Protein AF-A0A2K3NQQ9-F1 (afdb_monomer_lite)

pLDDT: mean 75.25, std 23.61, range [35.28, 98.38]

Radius of gyration: 74.19 Å; chains: 1; bounding box: 161×68×222 Å

Structure (mmCIF, N/CA/C/O backbone):
data_AF-A0A2K3NQQ9-F1
#
_entry.id   AF-A0A2K3NQQ9-F1
#
loop_
_atom_site.group_PDB
_atom_site.id
_atom_site.type_symbol
_atom_site.label_atom_id
_atom_site.label_alt_id
_atom_site.label_comp_id
_atom_site.label_asym_id
_atom_site.label_entity_id
_atom_site.label_seq_id
_atom_site.pdbx_PDB_ins_code
_atom_site.Cartn_x
_atom_site.Cartn_y
_atom_site.Cartn_z
_atom_site.occupancy
_atom_site.B_iso_or_equiv
_atom_site.auth_seq_id
_atom_site.auth_comp_id
_atom_site.auth_asym_id
_atom_site.auth_atom_id
_atom_site.pdbx_PDB_model_num
ATOM 1 N N . MET A 1 1 ? 7.232 -24.012 -62.417 1.00 42.81 1 MET A N 1
ATOM 2 C CA . MET A 1 1 ? 6.631 -24.055 -61.068 1.00 42.81 1 MET A CA 1
ATOM 3 C C . MET A 1 1 ? 6.638 -22.644 -60.508 1.00 42.81 1 MET A C 1
ATOM 5 O O . MET A 1 1 ? 7.698 -22.115 -60.212 1.00 42.81 1 MET A O 1
ATOM 9 N N . SER A 1 2 ? 5.472 -22.009 -60.501 1.00 35.28 2 SER A N 1
ATOM 10 C CA . SER A 1 2 ? 5.232 -20.619 -60.109 1.00 35.28 2 SER A CA 1
ATOM 11 C C . SER A 1 2 ? 4.907 -20.529 -58.617 1.00 35.28 2 SER A C 1
ATOM 13 O O . SER A 1 2 ? 3.917 -21.113 -58.180 1.00 35.28 2 SER A O 1
ATOM 15 N N . LEU A 1 3 ? 5.701 -19.781 -57.849 1.00 48.41 3 LEU A N 1
ATOM 16 C CA . LEU A 1 3 ? 5.369 -19.402 -56.474 1.00 48.41 3 LEU A CA 1
ATOM 17 C C . LEU A 1 3 ? 4.802 -17.978 -56.474 1.00 48.41 3 LEU A C 1
ATOM 19 O O . LEU A 1 3 ? 5.516 -17.005 -56.698 1.00 48.41 3 LEU A O 1
ATOM 23 N N . LEU A 1 4 ? 3.490 -17.894 -56.259 1.00 48.50 4 LEU A N 1
ATOM 24 C CA . LEU A 1 4 ? 2.729 -16.671 -56.015 1.00 48.50 4 LEU A CA 1
ATOM 25 C C . LEU A 1 4 ? 3.021 -16.174 -54.592 1.00 48.50 4 LEU A C 1
ATOM 27 O O . LEU A 1 4 ? 2.562 -16.768 -53.617 1.00 48.50 4 LEU A O 1
ATOM 31 N N . VAL A 1 5 ? 3.763 -15.075 -54.475 1.00 49.62 5 VAL A N 1
ATOM 32 C CA . VAL A 1 5 ? 3.900 -14.310 -53.230 1.00 49.62 5 VAL A CA 1
ATOM 33 C C . VAL A 1 5 ? 2.750 -13.302 -53.186 1.00 49.62 5 VAL A C 1
ATOM 35 O O . VAL A 1 5 ? 2.683 -12.395 -54.009 1.00 49.62 5 VAL A O 1
ATOM 38 N N . LYS A 1 6 ? 1.808 -13.493 -52.256 1.00 54.12 6 LYS A N 1
ATOM 39 C CA . LYS A 1 6 ? 0.751 -12.517 -51.956 1.00 54.12 6 LYS A CA 1
ATOM 40 C C . LYS A 1 6 ? 1.350 -11.362 -51.152 1.00 54.12 6 LYS A C 1
ATOM 42 O O . LYS A 1 6 ? 1.729 -11.551 -49.999 1.00 54.12 6 LYS A O 1
ATOM 47 N N . GLU A 1 7 ? 1.387 -10.176 -51.748 1.00 43.19 7 GLU A N 1
ATOM 48 C CA . GLU A 1 7 ? 1.543 -8.909 -51.033 1.00 43.19 7 GLU A CA 1
ATOM 49 C C . GLU A 1 7 ? 0.291 -8.639 -50.187 1.00 43.19 7 GLU A C 1
ATOM 51 O O . GLU A 1 7 ? -0.828 -8.589 -50.701 1.00 43.19 7 GLU A O 1
ATOM 56 N N . VAL A 1 8 ? 0.473 -8.466 -48.878 1.00 46.06 8 VAL A N 1
ATOM 57 C CA . VAL A 1 8 ? -0.562 -7.964 -47.968 1.00 46.06 8 VAL A CA 1
ATOM 58 C C . VAL A 1 8 ? -0.289 -6.478 -47.755 1.00 46.06 8 VAL A C 1
ATOM 60 O O . VAL A 1 8 ? 0.731 -6.094 -47.186 1.00 46.06 8 VAL A O 1
ATOM 63 N N . SER A 1 9 ? -1.190 -5.645 -48.273 1.00 55.00 9 SER A N 1
ATOM 64 C CA . SER A 1 9 ? -1.123 -4.185 -48.205 1.00 55.00 9 SER A CA 1
ATOM 65 C C . SER A 1 9 ? -1.428 -3.675 -46.792 1.00 55.00 9 SER A C 1
ATOM 67 O O . SER A 1 9 ? -2.435 -4.035 -46.183 1.00 55.00 9 SER A O 1
ATOM 69 N N . ALA A 1 10 ? -0.557 -2.807 -46.280 1.00 48.84 10 ALA A N 1
ATOM 70 C CA . ALA A 1 10 ? -0.623 -2.193 -44.957 1.00 48.84 10 ALA A CA 1
ATOM 71 C C . ALA A 1 10 ? -1.673 -1.063 -44.876 1.00 48.84 10 ALA A C 1
ATOM 73 O O . ALA A 1 10 ? -1.322 0.108 -44.721 1.00 48.84 10 ALA A O 1
ATOM 74 N N . LYS A 1 11 ? -2.966 -1.403 -44.987 1.00 51.81 11 LYS A N 1
ATOM 75 C CA . LYS A 1 11 ? -4.071 -0.432 -44.834 1.00 51.81 11 LYS A CA 1
ATOM 76 C C . LYS A 1 11 ? -5.261 -0.855 -43.960 1.00 51.81 11 LYS A C 1
ATOM 78 O O . LYS A 1 11 ? -6.193 -0.073 -43.833 1.00 51.81 11 LYS A O 1
ATOM 83 N N . GLU A 1 12 ? -5.208 -1.990 -43.268 1.00 50.84 12 GLU A N 1
ATOM 84 C CA . GLU A 1 12 ? -6.249 -2.396 -42.306 1.00 50.84 12 GLU A CA 1
ATOM 85 C C . GLU A 1 12 ? -5.655 -2.644 -40.916 1.00 50.84 12 GLU A C 1
ATOM 87 O O . GLU A 1 12 ? -5.385 -3.775 -40.524 1.00 50.84 12 GLU A O 1
ATOM 92 N N . LEU A 1 13 ? -5.406 -1.574 -40.156 1.00 47.94 13 LEU A N 1
ATOM 93 C CA . LEU A 1 13 ? -5.194 -1.691 -38.705 1.00 47.94 13 LEU A CA 1
ATOM 94 C C . LEU A 1 13 ? -5.492 -0.376 -37.974 1.00 47.94 13 LEU A C 1
ATOM 96 O O . LEU A 1 13 ? -4.757 0.062 -37.091 1.00 47.94 13 LEU A O 1
ATOM 100 N N . LEU A 1 14 ? -6.603 0.253 -38.355 1.00 45.72 14 LEU A N 1
ATOM 101 C CA . LEU A 1 14 ? -7.199 1.366 -37.632 1.00 45.72 14 LEU A CA 1
ATOM 102 C C . LEU A 1 14 ? -8.690 1.061 -37.462 1.00 45.72 14 LEU A C 1
ATOM 104 O O . LEU A 1 14 ? -9.449 1.249 -38.400 1.00 45.72 14 LEU A O 1
ATOM 108 N N . ASP A 1 15 ? -9.050 0.470 -36.320 1.00 45.09 15 ASP A N 1
ATOM 109 C CA . ASP A 1 15 ? -10.335 0.648 -35.619 1.00 45.09 15 ASP A CA 1
ATOM 110 C C . ASP A 1 15 ? -10.537 -0.467 -34.591 1.00 45.09 15 ASP A C 1
ATOM 112 O O . ASP A 1 15 ? -11.129 -1.497 -34.875 1.00 45.09 15 ASP A O 1
ATOM 116 N N . PHE A 1 16 ? -10.077 -0.250 -33.357 1.00 40.06 16 PHE A N 1
ATOM 117 C CA . PHE A 1 16 ? -10.697 -0.869 -32.180 1.00 40.06 16 PHE A CA 1
ATOM 118 C C . PHE A 1 16 ? -10.560 0.073 -30.979 1.00 40.06 16 PHE A C 1
ATOM 120 O O . PHE A 1 16 ? -9.754 -0.104 -30.065 1.00 40.06 16 PHE A O 1
ATOM 127 N N . HIS A 1 17 ? -11.387 1.115 -30.996 1.00 41.72 17 HIS A N 1
ATOM 128 C CA . HIS A 1 17 ? -11.759 1.878 -29.814 1.00 41.72 17 HIS A CA 1
ATOM 129 C C . HIS A 1 17 ? -13.270 1.739 -29.630 1.00 41.72 17 HIS A C 1
ATOM 131 O O . HIS A 1 17 ? -14.045 2.275 -30.415 1.00 41.72 17 HIS A O 1
ATOM 137 N N . GLY A 1 18 ? -13.709 1.025 -28.591 1.00 35.84 18 GLY A N 1
ATOM 138 C CA . GLY A 1 18 ? -15.114 1.085 -28.205 1.00 35.84 18 GLY A CA 1
ATOM 139 C C . GLY A 1 18 ? -15.652 -0.092 -27.406 1.00 35.84 18 GLY A C 1
ATOM 140 O O . GLY A 1 18 ? -15.980 -1.125 -27.967 1.00 35.84 18 GLY A O 1
ATOM 141 N N . LYS A 1 19 ? -15.921 0.188 -26.125 1.00 43.25 19 LYS A N 1
ATOM 142 C CA . LYS A 1 19 ? -17.040 -0.355 -25.333 1.00 43.25 19 LYS A CA 1
ATOM 143 C C . LYS A 1 19 ? -16.914 -1.813 -24.867 1.00 43.25 19 LYS A C 1
ATOM 145 O O . LYS A 1 19 ? -17.465 -2.716 -25.475 1.00 43.25 19 LYS A O 1
ATOM 150 N N . ASN A 1 20 ? -16.392 -1.992 -23.651 1.00 40.41 20 ASN A N 1
ATOM 151 C CA . ASN A 1 20 ? -16.899 -3.036 -22.756 1.00 40.41 20 ASN A CA 1
ATOM 152 C C . ASN A 1 20 ? -17.556 -2.388 -21.536 1.00 40.41 20 ASN A C 1
ATOM 154 O O . ASN A 1 20 ? -16.912 -1.958 -20.583 1.00 40.41 20 ASN A O 1
ATOM 158 N N . LYS A 1 21 ? -18.881 -2.290 -21.644 1.00 49.59 21 LYS A N 1
ATOM 159 C CA . LYS A 1 21 ? -19.847 -1.906 -20.623 1.00 49.59 21 LYS A CA 1
ATOM 160 C C . LYS A 1 21 ? -20.570 -3.208 -20.266 1.00 49.59 21 LYS A C 1
ATOM 162 O O . LYS A 1 21 ? -21.438 -3.627 -21.019 1.00 49.59 21 LYS A O 1
ATOM 167 N N . MET A 1 22 ? -20.183 -3.880 -19.182 1.00 40.38 22 MET A N 1
ATOM 168 C CA . MET A 1 22 ? -20.909 -5.054 -18.676 1.00 40.38 22 MET A CA 1
ATOM 169 C C . MET A 1 22 ? -20.781 -5.084 -17.147 1.00 40.38 22 MET A C 1
ATOM 171 O O . MET A 1 22 ? -19.703 -5.305 -16.613 1.00 40.38 22 MET A O 1
ATOM 175 N N . VAL A 1 23 ? -21.739 -4.451 -16.469 1.00 43.22 23 VAL A N 1
ATOM 176 C CA . VAL A 1 23 ? -22.878 -5.080 -15.770 1.00 43.22 23 VAL A CA 1
ATOM 177 C C . VAL A 1 23 ? -22.497 -5.482 -14.345 1.00 43.22 23 VAL A C 1
ATOM 179 O O . VAL A 1 23 ? -21.825 -6.474 -14.088 1.00 43.22 23 VAL A O 1
ATOM 182 N N . ASN A 1 24 ? -22.996 -4.659 -13.423 1.00 43.91 24 ASN A N 1
ATOM 183 C CA . ASN A 1 24 ? -23.222 -4.987 -12.026 1.00 43.91 24 ASN A CA 1
ATOM 184 C C . ASN A 1 24 ? -24.008 -6.299 -11.923 1.00 43.91 24 ASN A C 1
ATOM 186 O O . ASN A 1 24 ? -25.146 -6.356 -12.385 1.00 43.91 24 ASN A O 1
ATOM 190 N N . LEU A 1 25 ? -23.464 -7.296 -11.229 1.00 46.00 25 LEU A N 1
ATOM 191 C CA . LEU A 1 25 ? -24.291 -8.308 -10.580 1.00 46.00 25 LEU A CA 1
ATOM 192 C C . LEU A 1 25 ? -23.903 -8.386 -9.104 1.00 46.00 25 LEU A C 1
ATOM 194 O O . LEU A 1 25 ? -22.990 -9.091 -8.684 1.00 46.00 25 LEU A O 1
ATOM 198 N N . ILE A 1 26 ? -24.622 -7.586 -8.326 1.00 42.22 26 ILE A N 1
ATOM 199 C CA . ILE A 1 26 ? -24.725 -7.692 -6.878 1.00 42.22 26 ILE A CA 1
ATOM 200 C C . ILE A 1 26 ? -25.480 -8.995 -6.600 1.00 42.22 26 ILE A C 1
ATOM 202 O O . ILE A 1 26 ? -26.676 -9.075 -6.872 1.00 42.22 26 ILE A O 1
ATOM 206 N N . ARG A 1 27 ? -24.815 -10.007 -6.039 1.00 41.75 27 ARG A N 1
ATOM 207 C CA . ARG A 1 27 ? -25.500 -11.122 -5.374 1.00 41.75 27 ARG A CA 1
ATOM 208 C C . ARG A 1 27 ? -25.103 -11.123 -3.906 1.00 41.75 27 ARG A C 1
ATOM 210 O O . ARG A 1 27 ? -24.019 -11.559 -3.537 1.00 41.75 27 ARG A O 1
ATOM 217 N N . LYS A 1 28 ? -26.000 -10.579 -3.085 1.00 41.16 28 LYS A N 1
ATOM 218 C CA . LYS A 1 28 ? -26.029 -10.807 -1.642 1.00 41.16 28 LYS A CA 1
ATOM 219 C C . LYS A 1 28 ? -26.487 -12.248 -1.397 1.00 41.16 28 LYS A C 1
ATOM 221 O O . LYS A 1 28 ? -27.531 -12.638 -1.913 1.00 41.16 28 LYS A O 1
ATOM 226 N N . SER A 1 29 ? -25.757 -12.990 -0.575 1.00 49.84 29 SER A N 1
ATOM 227 C CA . SER A 1 29 ? -26.323 -14.063 0.246 1.00 49.84 29 SER A CA 1
ATOM 228 C C . SER A 1 29 ? -25.586 -14.096 1.586 1.00 49.84 29 SER A C 1
ATOM 230 O O . SER A 1 29 ? -24.441 -14.536 1.673 1.00 49.84 29 SER A O 1
ATOM 232 N N . SER A 1 30 ? -26.260 -13.573 2.606 1.00 44.81 30 SER A N 1
ATOM 233 C CA . SER A 1 30 ? -26.190 -14.005 4.009 1.00 44.81 30 SER A CA 1
ATOM 234 C C . SER A 1 30 ? -26.449 -15.531 4.074 1.00 44.81 30 SER A C 1
ATOM 236 O O . SER A 1 30 ? -27.068 -16.051 3.151 1.00 44.81 30 SER A O 1
ATOM 238 N N . GLN A 1 31 ? -26.118 -16.346 5.072 1.00 42.75 31 GLN A N 1
ATOM 239 C CA . GLN A 1 31 ? -25.443 -16.272 6.371 1.00 42.75 31 GLN A CA 1
ATOM 240 C C . GLN A 1 31 ? -25.497 -17.717 6.938 1.00 42.75 31 GLN A C 1
ATOM 242 O O . GLN A 1 31 ? -26.220 -18.553 6.403 1.00 42.75 31 GLN A O 1
ATOM 247 N N . 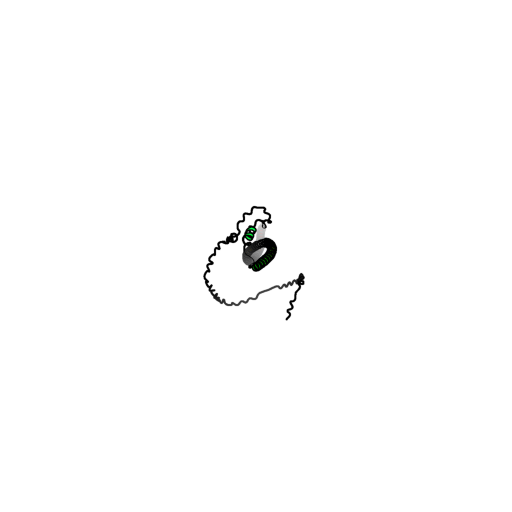GLU A 1 32 ? -24.771 -17.961 8.033 1.00 40.06 32 GLU A N 1
ATOM 248 C CA . GLU A 1 32 ? -24.912 -19.087 8.979 1.00 40.06 32 GLU A CA 1
ATOM 249 C C . GLU A 1 32 ? -24.109 -20.390 8.745 1.00 40.06 32 GLU A C 1
ATOM 251 O O . GLU A 1 32 ? -24.236 -21.109 7.759 1.00 40.06 32 GLU A O 1
ATOM 256 N N . ALA A 1 33 ? -23.238 -20.641 9.729 1.00 45.19 33 ALA A N 1
ATOM 257 C CA . ALA A 1 33 ? -22.375 -21.801 9.967 1.00 45.19 33 ALA A CA 1
ATOM 258 C C . ALA A 1 33 ? -23.083 -22.769 10.957 1.00 45.19 33 ALA A C 1
ATOM 260 O O . ALA A 1 33 ? -24.269 -22.567 11.210 1.00 45.19 33 ALA A O 1
ATOM 261 N N . PRO A 1 34 ? -22.416 -23.701 11.674 1.00 53.28 34 PRO A N 1
ATOM 262 C CA . PRO A 1 34 ? -21.170 -24.440 11.443 1.00 53.28 34 PRO A CA 1
ATOM 263 C C . PRO A 1 34 ? -21.405 -25.971 11.512 1.00 53.28 34 PRO A C 1
ATOM 265 O O . PRO A 1 34 ? -22.286 -26.446 12.222 1.00 53.28 34 PRO A O 1
ATOM 268 N N . SER A 1 35 ? -20.570 -26.782 10.859 1.00 41.88 35 SER A N 1
ATOM 269 C CA . SER A 1 35 ? -20.520 -28.224 11.147 1.00 41.88 35 SER A CA 1
ATOM 270 C C . SER A 1 35 ? -19.086 -28.647 11.397 1.00 41.88 35 SER A C 1
ATOM 272 O O . SER A 1 35 ? -18.255 -28.691 10.493 1.00 41.88 35 SER A O 1
ATOM 274 N N . ASN A 1 36 ? -18.834 -28.965 12.662 1.00 53.62 36 ASN A N 1
ATOM 275 C CA . ASN A 1 36 ? -17.699 -29.736 13.132 1.00 53.62 36 ASN A CA 1
ATOM 276 C C . ASN A 1 36 ? -17.653 -31.070 12.377 1.00 53.62 36 ASN A C 1
ATOM 278 O O . ASN A 1 36 ? -18.710 -31.647 12.131 1.00 53.62 36 ASN A O 1
ATOM 282 N N . ASN A 1 37 ? -16.454 -31.518 11.999 1.00 52.84 37 ASN A N 1
ATOM 283 C CA . ASN A 1 37 ? -15.967 -32.898 12.121 1.00 52.84 37 ASN A CA 1
ATOM 284 C C . ASN A 1 37 ? -14.576 -32.989 11.482 1.00 52.84 37 ASN A C 1
ATOM 286 O O . ASN A 1 37 ? -14.412 -33.087 10.269 1.00 52.84 37 ASN A O 1
ATOM 290 N N . SER A 1 38 ? -13.572 -32.942 12.353 1.00 42.88 38 SER A N 1
ATOM 291 C CA . SER A 1 38 ? -12.214 -33.397 12.075 1.00 42.88 38 SER A CA 1
ATOM 292 C C . SER A 1 38 ? -12.187 -34.927 12.135 1.00 42.88 38 SER A C 1
ATOM 294 O O . SER A 1 38 ? -12.826 -35.503 13.020 1.00 42.88 38 SER A O 1
ATOM 296 N N . PRO A 1 39 ? -11.389 -35.590 11.288 1.00 54.97 39 PRO A N 1
ATOM 297 C CA . PRO A 1 39 ? -10.592 -36.684 11.805 1.00 54.97 39 PRO A CA 1
ATOM 298 C C . PRO A 1 39 ? -9.108 -36.481 11.504 1.00 54.97 39 PRO A C 1
ATOM 300 O O . PRO A 1 39 ? -8.687 -36.215 10.379 1.00 54.97 39 PRO A O 1
ATOM 303 N N . ASN A 1 40 ? -8.333 -36.666 12.572 1.00 49.84 40 ASN A N 1
ATOM 304 C CA . ASN A 1 40 ? -6.897 -36.893 12.589 1.00 49.84 40 ASN A CA 1
ATOM 305 C C . ASN A 1 40 ? -6.416 -37.691 11.374 1.00 49.84 40 ASN A C 1
ATOM 307 O O . ASN A 1 40 ? -6.894 -38.796 11.115 1.00 49.84 40 ASN A O 1
ATOM 311 N N . THR A 1 41 ? -5.388 -37.191 10.689 1.00 47.12 41 THR A N 1
ATOM 312 C CA . THR A 1 41 ? -4.550 -38.044 9.844 1.00 47.12 41 THR A CA 1
ATOM 313 C C . THR A 1 41 ? -3.079 -37.717 10.060 1.00 47.12 41 THR A C 1
ATOM 315 O O . THR A 1 41 ? -2.669 -36.561 10.142 1.00 47.12 41 THR A O 1
ATOM 318 N N . LEU A 1 42 ? -2.332 -38.801 10.233 1.00 39.69 42 LEU A N 1
ATOM 319 C CA . LEU A 1 42 ? -0.964 -38.913 10.708 1.00 39.69 42 LEU A CA 1
ATOM 320 C C . LEU A 1 42 ? 0.058 -38.078 9.928 1.00 39.69 42 LEU A C 1
ATOM 322 O O . LEU A 1 42 ? 0.165 -38.139 8.705 1.00 39.69 42 LEU A O 1
ATOM 326 N N . LEU A 1 43 ? 0.890 -37.400 10.717 1.00 44.12 43 LEU A N 1
ATOM 327 C CA . LEU A 1 43 ? 2.216 -36.892 10.388 1.00 44.12 43 LEU A CA 1
ATOM 328 C C . LEU A 1 43 ? 3.110 -38.053 9.915 1.00 44.12 43 LEU A C 1
ATOM 330 O O . LEU A 1 43 ? 3.757 -38.728 10.712 1.00 44.12 43 LEU A O 1
ATOM 334 N N . MET A 1 44 ? 3.143 -38.295 8.606 1.00 39.84 44 MET A N 1
ATOM 335 C CA . MET A 1 44 ? 4.203 -39.079 7.978 1.00 39.84 44 MET A CA 1
ATOM 336 C C . MET A 1 44 ? 5.321 -38.124 7.570 1.00 39.84 44 MET A C 1
ATOM 338 O O . MET A 1 44 ? 5.221 -37.384 6.590 1.00 39.84 44 MET A O 1
ATOM 342 N N . ASN A 1 45 ? 6.390 -38.146 8.363 1.00 48.31 45 ASN A N 1
ATOM 343 C CA . ASN A 1 45 ? 7.677 -37.550 8.043 1.00 48.31 45 ASN A CA 1
ATOM 344 C C . ASN A 1 45 ? 8.254 -38.251 6.806 1.00 48.31 45 ASN A C 1
ATOM 346 O O . ASN A 1 45 ? 9.007 -39.214 6.910 1.00 48.31 45 ASN A O 1
ATOM 350 N N . ALA A 1 46 ? 7.898 -37.772 5.617 1.00 44.56 46 ALA A N 1
ATOM 351 C CA . ALA A 1 46 ? 8.659 -38.080 4.422 1.00 44.56 46 ALA A CA 1
ATOM 352 C C . ALA A 1 46 ? 9.952 -37.257 4.477 1.00 44.56 46 ALA A C 1
ATOM 354 O O . ALA A 1 46 ? 9.985 -36.095 4.062 1.00 44.56 46 ALA A O 1
ATOM 355 N N . GLU A 1 47 ? 11.021 -37.866 4.997 1.00 48.09 47 GLU A N 1
ATOM 356 C CA . GLU A 1 47 ? 12.394 -37.463 4.708 1.00 48.09 47 GLU A CA 1
ATOM 357 C C . GLU A 1 47 ? 12.582 -37.449 3.186 1.00 48.09 47 GLU A C 1
ATOM 359 O O . GLU A 1 47 ? 12.982 -38.427 2.553 1.00 48.09 47 GLU A O 1
ATOM 364 N N . ARG A 1 48 ? 12.293 -36.305 2.561 1.00 39.94 48 ARG A N 1
ATOM 365 C CA . ARG A 1 48 ? 12.814 -36.001 1.234 1.00 39.94 48 ARG A CA 1
ATOM 366 C C . ARG A 1 48 ? 14.319 -35.846 1.385 1.00 39.94 48 ARG A C 1
ATOM 368 O O . ARG A 1 48 ? 14.819 -34.746 1.626 1.00 39.94 48 ARG A O 1
ATOM 375 N N . LYS A 1 49 ? 15.035 -36.958 1.208 1.00 52.03 49 LYS A N 1
ATOM 376 C CA . LYS A 1 49 ? 16.441 -36.959 0.812 1.00 52.03 49 LYS A CA 1
ATOM 377 C C . LYS A 1 49 ? 16.564 -36.042 -0.402 1.00 52.03 49 LYS A C 1
ATOM 379 O O . LYS A 1 49 ? 16.166 -36.394 -1.510 1.00 52.03 49 LYS A O 1
ATOM 384 N N . ARG A 1 50 ? 17.061 -34.825 -0.173 1.00 47.19 50 ARG A N 1
ATOM 385 C CA . ARG A 1 50 ? 17.534 -33.962 -1.251 1.00 47.19 50 ARG A CA 1
ATOM 386 C C . ARG A 1 50 ? 18.659 -34.731 -1.946 1.00 47.19 50 ARG A C 1
ATOM 388 O O . ARG A 1 50 ? 19.585 -35.147 -1.246 1.00 47.19 50 ARG A O 1
ATOM 395 N N . PRO A 1 51 ? 18.618 -34.933 -3.271 1.00 48.06 51 PRO A N 1
ATOM 396 C CA . PRO A 1 51 ? 19.809 -35.359 -3.979 1.00 48.06 51 PRO A CA 1
ATOM 397 C C . PRO A 1 51 ? 20.885 -34.304 -3.716 1.00 48.06 51 PRO A C 1
ATOM 399 O O . PRO A 1 51 ? 20.696 -33.111 -3.967 1.00 48.06 51 PRO A O 1
ATOM 402 N N . ARG A 1 52 ? 21.981 -34.756 -3.107 1.00 48.06 52 ARG A N 1
ATOM 403 C CA . ARG A 1 52 ? 23.211 -33.992 -2.954 1.00 48.06 52 ARG A CA 1
ATOM 404 C C . ARG A 1 52 ? 23.672 -33.704 -4.377 1.00 48.06 52 ARG A C 1
ATOM 406 O O . ARG A 1 52 ? 24.074 -34.617 -5.089 1.00 48.06 52 ARG A O 1
ATOM 413 N N . LEU A 1 53 ? 23.488 -32.462 -4.814 1.00 44.31 53 LEU A N 1
ATOM 414 C CA . LEU A 1 53 ? 24.026 -31.992 -6.077 1.00 44.31 53 LEU A CA 1
ATOM 415 C C . LEU A 1 53 ? 25.547 -32.049 -5.914 1.00 44.31 53 LEU A C 1
ATOM 417 O O . LEU A 1 53 ? 26.125 -31.221 -5.208 1.00 44.31 53 LEU A O 1
ATOM 421 N N . GLU A 1 54 ? 26.178 -33.075 -6.476 1.00 45.50 54 GLU A N 1
ATOM 422 C CA . GLU A 1 54 ? 27.619 -33.068 -6.675 1.00 45.50 54 GLU A CA 1
ATOM 423 C C . GLU A 1 54 ? 27.914 -31.961 -7.680 1.00 45.50 54 GLU A C 1
ATOM 425 O O . GLU A 1 54 ? 27.782 -32.110 -8.894 1.00 45.50 54 GLU A O 1
ATOM 430 N N . VAL A 1 55 ? 28.236 -30.787 -7.142 1.00 38.50 55 VAL A N 1
ATOM 431 C CA . VAL A 1 55 ? 28.874 -29.731 -7.906 1.00 38.50 55 VAL A CA 1
ATOM 432 C C . VAL A 1 55 ? 30.264 -30.260 -8.218 1.00 38.50 55 VAL A C 1
ATOM 434 O O . VAL A 1 55 ? 31.157 -30.223 -7.376 1.00 38.50 55 VAL A O 1
ATOM 437 N N . SER A 1 56 ? 30.398 -30.809 -9.424 1.00 43.44 56 SER A N 1
ATOM 438 C CA . SER A 1 56 ? 31.666 -30.987 -10.117 1.00 43.44 56 SER A CA 1
ATOM 439 C C . SER A 1 56 ? 32.524 -29.745 -9.877 1.00 43.44 56 SER A C 1
ATOM 441 O O . SER A 1 56 ? 32.247 -28.657 -10.387 1.00 43.44 56 SER A O 1
ATOM 443 N N . SER A 1 57 ? 33.552 -29.910 -9.050 1.00 49.25 57 SER A N 1
ATOM 444 C CA . SER A 1 57 ? 34.646 -28.966 -8.901 1.00 49.25 57 SER A CA 1
ATOM 445 C C . SER A 1 57 ? 35.471 -29.015 -10.181 1.00 49.25 57 SER A C 1
ATOM 447 O O . SER A 1 57 ? 36.500 -29.686 -10.258 1.00 49.25 57 SER A O 1
ATOM 449 N N . SER A 1 58 ? 34.974 -28.344 -11.216 1.00 52.91 58 SER A N 1
ATOM 450 C CA . SER A 1 58 ? 35.793 -28.003 -12.370 1.00 52.91 58 SER A CA 1
ATOM 451 C C . SER A 1 58 ? 36.903 -27.053 -11.903 1.00 52.91 58 SER A C 1
ATOM 453 O O . SER A 1 58 ? 36.628 -26.166 -11.086 1.00 52.91 58 SER A O 1
ATOM 455 N N . PRO A 1 59 ? 38.154 -27.231 -12.362 1.00 51.00 59 PRO A N 1
ATOM 456 C CA . PRO A 1 59 ? 39.265 -26.409 -11.915 1.00 51.00 59 PRO A CA 1
ATOM 457 C C . PRO A 1 59 ? 38.992 -24.943 -12.231 1.00 51.00 59 PRO A C 1
ATOM 459 O O . PRO A 1 59 ? 38.464 -24.608 -13.293 1.00 51.00 59 PRO A O 1
ATOM 462 N N . LEU A 1 60 ? 39.386 -24.079 -11.299 1.00 42.25 60 LEU A N 1
ATOM 463 C CA . LEU A 1 60 ? 39.439 -22.640 -11.481 1.00 42.25 60 LEU A CA 1
ATOM 464 C C . LEU A 1 60 ? 40.315 -22.364 -12.713 1.00 42.25 60 LEU A C 1
ATOM 466 O O . LEU A 1 60 ? 41.541 -22.443 -12.634 1.00 42.25 60 LEU A O 1
ATOM 470 N N . VAL A 1 61 ? 39.698 -22.076 -13.861 1.00 44.06 61 VAL A N 1
ATOM 471 C CA . VAL A 1 61 ? 40.409 -21.464 -14.981 1.00 44.06 61 VAL A CA 1
ATOM 472 C C . VAL A 1 61 ? 40.840 -20.106 -14.460 1.00 44.06 61 VAL A C 1
ATOM 474 O O . VAL A 1 61 ? 40.044 -19.171 -14.373 1.00 44.06 61 VAL A O 1
ATOM 477 N N . GLN A 1 62 ? 42.096 -20.033 -14.025 1.00 43.09 62 GLN A N 1
ATOM 478 C CA . GLN A 1 62 ? 42.795 -18.777 -13.864 1.00 43.09 62 GLN A CA 1
ATOM 479 C C . GLN A 1 62 ? 42.711 -18.100 -15.226 1.00 43.09 62 GLN A C 1
ATOM 481 O O . GLN A 1 62 ? 43.418 -18.464 -16.165 1.00 43.09 62 GLN 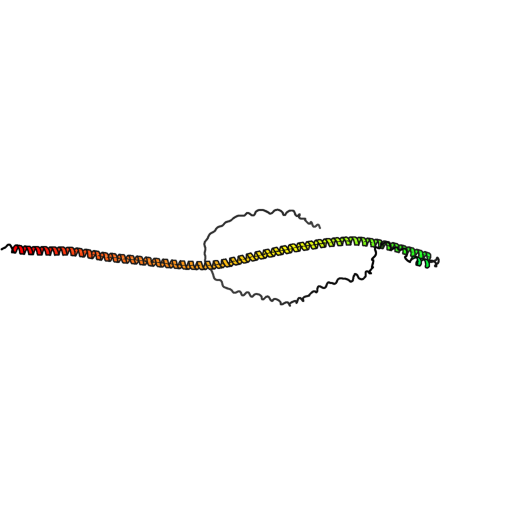A O 1
ATOM 486 N N . ILE A 1 63 ? 41.795 -17.141 -15.348 1.00 41.38 63 ILE A N 1
ATOM 487 C CA . ILE A 1 63 ? 41.905 -16.108 -16.362 1.00 41.38 63 ILE A CA 1
ATOM 488 C C . ILE A 1 63 ? 43.167 -15.363 -15.955 1.00 41.38 63 ILE A C 1
ATOM 490 O O . ILE A 1 63 ? 43.142 -14.475 -15.104 1.00 41.38 63 ILE A O 1
ATOM 494 N N . VAL A 1 64 ? 44.293 -15.828 -16.499 1.00 41.91 64 VAL A N 1
ATOM 495 C CA . VAL A 1 64 ? 45.515 -15.052 -16.606 1.00 41.91 64 VAL A CA 1
ATOM 496 C C . VAL A 1 64 ? 45.060 -13.722 -17.168 1.00 41.91 64 VAL A C 1
ATOM 498 O O . VAL A 1 64 ? 44.541 -13.644 -18.284 1.00 41.91 64 VAL A O 1
ATOM 501 N N . GLY A 1 65 ? 45.144 -12.705 -16.315 1.00 38.28 65 GLY A N 1
ATOM 502 C CA . GLY A 1 65 ? 44.931 -11.332 -16.697 1.00 38.28 65 GLY A CA 1
ATOM 503 C C . GLY A 1 65 ? 45.921 -11.025 -17.801 1.00 38.28 65 GLY A C 1
ATOM 504 O O . GLY A 1 65 ? 47.075 -10.696 -17.535 1.00 38.28 65 GLY A O 1
ATOM 505 N N . ASN A 1 66 ? 45.454 -11.134 -19.041 1.00 37.62 66 ASN A N 1
ATOM 506 C CA . ASN A 1 66 ? 46.031 -10.416 -20.152 1.00 37.62 66 ASN A CA 1
ATOM 507 C C . ASN A 1 66 ? 45.767 -8.940 -19.861 1.00 37.62 66 ASN A C 1
ATOM 509 O O . ASN A 1 66 ? 44.789 -8.349 -20.316 1.00 37.62 66 ASN A O 1
ATOM 513 N N . ASN A 1 67 ? 46.653 -8.367 -19.049 1.00 41.31 67 ASN A N 1
ATOM 514 C CA . ASN A 1 67 ? 47.017 -6.971 -19.142 1.00 41.31 67 ASN A CA 1
ATOM 515 C C . ASN A 1 67 ? 47.512 -6.784 -20.569 1.00 41.31 67 ASN A C 1
ATOM 517 O O . ASN A 1 67 ? 48.678 -7.014 -20.870 1.00 41.31 67 ASN A O 1
ATOM 521 N N . GLN A 1 68 ? 46.583 -6.461 -21.457 1.00 44.38 68 GLN A N 1
ATOM 522 C CA . GLN A 1 68 ? 46.885 -5.937 -22.765 1.00 44.38 68 GLN A CA 1
ATOM 523 C C . GLN A 1 68 ? 47.546 -4.578 -22.503 1.00 44.38 68 GLN A C 1
ATOM 525 O O . GLN A 1 68 ? 46.878 -3.671 -21.999 1.00 44.38 68 GLN A O 1
ATOM 530 N N . PRO A 1 69 ? 48.851 -4.404 -22.768 1.00 43.28 69 PRO A N 1
ATOM 531 C CA . PRO A 1 69 ? 49.362 -3.063 -22.920 1.00 43.28 69 PRO A CA 1
ATOM 532 C C . PRO A 1 69 ? 48.674 -2.526 -24.171 1.00 43.28 69 PRO A C 1
ATOM 534 O O . PRO A 1 69 ? 48.672 -3.183 -25.216 1.00 43.28 69 PRO A O 1
ATOM 537 N N . ASN A 1 70 ? 48.082 -1.342 -24.073 1.00 40.69 70 ASN A N 1
ATOM 538 C CA . ASN A 1 70 ? 47.821 -0.529 -25.248 1.00 40.69 70 ASN A CA 1
ATOM 539 C C . ASN A 1 70 ? 49.174 -0.280 -25.930 1.00 40.69 70 ASN A C 1
ATOM 541 O O . ASN A 1 70 ? 49.893 0.650 -25.587 1.00 40.69 70 ASN A O 1
ATOM 545 N N . SER A 1 71 ? 49.534 -1.165 -26.852 1.00 53.25 71 SER A N 1
ATOM 546 C CA . SER A 1 71 ? 50.598 -0.992 -27.823 1.00 53.25 71 SER A CA 1
ATOM 547 C C . SER A 1 71 ? 49.958 -1.179 -29.187 1.00 53.25 71 SER A C 1
ATOM 549 O O . SER A 1 71 ? 49.881 -2.273 -29.739 1.00 53.25 71 SER A O 1
ATOM 551 N N . SER A 1 72 ? 49.416 -0.081 -29.696 1.00 49.03 72 SER A N 1
ATOM 552 C CA . SER A 1 72 ? 49.306 0.136 -31.132 1.00 49.03 72 SER A CA 1
ATOM 553 C C . SER A 1 72 ? 49.591 1.609 -31.415 1.00 49.03 72 SER A C 1
ATOM 555 O O . SER A 1 72 ? 48.823 2.308 -32.064 1.00 49.03 72 SER A O 1
ATOM 557 N N . GLU A 1 73 ? 50.736 2.070 -30.918 1.00 47.88 73 GLU A N 1
ATOM 558 C CA . GLU A 1 73 ? 51.508 3.123 -31.579 1.00 47.88 73 GLU A CA 1
ATOM 559 C C . GLU A 1 73 ? 52.513 2.448 -32.529 1.00 47.88 73 GLU A C 1
ATOM 561 O O . GLU A 1 73 ? 53.691 2.762 -32.590 1.00 47.88 73 GLU A O 1
ATOM 566 N N . GLY A 1 74 ? 52.024 1.450 -33.273 1.00 45.06 74 GLY A N 1
ATOM 567 C CA . GLY A 1 74 ? 52.628 0.975 -34.510 1.00 45.06 74 GLY A CA 1
ATOM 568 C C . GLY A 1 74 ? 52.117 1.868 -35.625 1.00 45.06 74 GLY A C 1
ATOM 569 O O . GLY A 1 74 ? 51.328 1.446 -36.465 1.00 45.06 74 GLY A O 1
ATOM 570 N N . ARG A 1 75 ? 52.483 3.148 -35.544 1.00 44.31 75 ARG A N 1
ATOM 571 C CA . ARG A 1 75 ? 52.355 4.078 -36.651 1.00 44.31 75 ARG A CA 1
ATOM 572 C C . ARG A 1 75 ? 53.261 3.514 -37.743 1.00 44.31 75 ARG A C 1
ATOM 574 O O . ARG A 1 75 ? 54.466 3.380 -37.555 1.00 44.31 75 ARG A O 1
ATOM 581 N N . ASP A 1 76 ? 52.643 3.077 -38.827 1.00 43.41 76 ASP A N 1
ATOM 582 C CA . ASP A 1 76 ? 53.301 2.531 -40.006 1.00 43.41 76 ASP A CA 1
ATOM 583 C C . ASP A 1 76 ? 54.055 3.676 -40.712 1.00 43.41 76 ASP A C 1
ATOM 585 O O . ASP A 1 76 ? 53.578 4.286 -41.664 1.00 43.41 76 ASP A O 1
ATOM 589 N N . GLU A 1 77 ? 55.204 4.065 -40.153 1.00 52.81 77 GLU A N 1
ATOM 590 C CA . GLU A 1 77 ? 56.059 5.159 -40.638 1.00 52.81 77 GLU A CA 1
ATOM 591 C C . GLU A 1 77 ? 57.060 4.695 -41.713 1.00 52.81 77 GLU A C 1
ATOM 593 O O . GLU A 1 77 ? 57.870 5.485 -42.196 1.00 52.81 77 GLU A O 1
ATOM 598 N N . MET A 1 78 ? 57.010 3.427 -42.141 1.00 46.84 78 MET A N 1
ATOM 599 C CA . MET A 1 78 ? 57.971 2.884 -43.113 1.00 46.84 78 MET A CA 1
ATOM 600 C C . MET A 1 78 ? 57.552 3.009 -44.584 1.00 46.84 78 MET A C 1
ATOM 602 O O . MET A 1 78 ? 58.336 2.662 -45.464 1.00 46.84 78 MET A O 1
ATOM 606 N N . TRP A 1 79 ? 56.386 3.587 -44.891 1.00 45.03 79 TRP A N 1
ATOM 607 C CA . TRP A 1 79 ? 55.981 3.838 -46.285 1.00 45.03 79 TRP A CA 1
ATOM 608 C C . TRP A 1 79 ? 56.323 5.237 -46.815 1.00 45.03 79 TRP A C 1
ATOM 610 O O . TRP A 1 79 ? 56.122 5.508 -47.997 1.00 45.03 79 TRP A O 1
ATOM 620 N N . THR A 1 80 ? 56.911 6.117 -45.999 1.00 46.53 80 THR A N 1
ATOM 621 C CA . THR A 1 80 ? 57.305 7.470 -46.437 1.00 46.53 80 THR A CA 1
ATOM 622 C C . THR A 1 80 ? 58.792 7.636 -46.777 1.00 46.53 80 THR A C 1
ATOM 624 O O . THR A 1 80 ? 59.185 8.726 -47.186 1.00 46.53 80 THR A O 1
ATOM 627 N N . SER A 1 81 ? 59.638 6.598 -46.675 1.00 44.25 81 SER A N 1
ATOM 628 C CA . SER A 1 81 ? 61.101 6.757 -46.835 1.00 44.25 81 SER A CA 1
ATOM 629 C C . SER A 1 81 ? 61.656 6.608 -48.262 1.00 44.25 81 SER A C 1
ATOM 631 O O . SER A 1 81 ? 62.872 6.634 -48.430 1.00 44.25 81 SER A O 1
ATOM 633 N N . PHE A 1 82 ? 60.813 6.476 -49.292 1.00 42.78 82 PHE A N 1
ATOM 634 C CA . PHE A 1 82 ? 61.263 6.434 -50.697 1.00 42.78 82 PHE A CA 1
ATOM 635 C C . PHE A 1 82 ? 60.729 7.582 -51.559 1.00 42.78 82 PHE A C 1
ATOM 637 O O . PHE A 1 82 ? 60.779 7.510 -52.784 1.00 42.78 82 PHE A O 1
ATOM 644 N N . VAL A 1 83 ? 60.262 8.669 -50.943 1.00 46.41 83 VAL A N 1
ATOM 645 C CA . VAL A 1 83 ? 60.081 9.930 -51.667 1.00 46.41 83 VAL A CA 1
ATOM 646 C C . VAL A 1 83 ? 61.391 10.709 -51.544 1.00 46.41 83 VAL A C 1
ATOM 648 O O . VAL A 1 83 ? 61.747 11.104 -50.430 1.00 46.41 83 VAL A O 1
ATOM 651 N N . PRO A 1 84 ? 62.143 10.934 -52.638 1.00 42.25 84 PRO A N 1
ATOM 652 C CA . PRO A 1 84 ? 63.272 11.847 -52.600 1.00 42.25 84 PRO A CA 1
ATOM 653 C C . PRO A 1 84 ? 62.755 13.197 -52.111 1.00 42.25 84 PRO A C 1
ATOM 655 O O . PRO A 1 84 ? 61.772 13.721 -52.633 1.00 42.25 84 PRO A O 1
ATOM 658 N N . LYS A 1 85 ? 63.400 13.749 -51.086 1.00 42.00 85 LYS A N 1
ATOM 659 C CA . LYS A 1 85 ? 63.128 15.090 -50.578 1.00 42.00 85 LYS A CA 1
ATOM 660 C C . LYS A 1 85 ? 63.500 16.098 -51.667 1.00 42.00 85 LYS A C 1
ATOM 662 O O . LYS A 1 85 ? 64.637 16.551 -51.743 1.00 42.00 85 LYS A O 1
ATOM 667 N N . ILE A 1 86 ? 62.550 16.405 -52.544 1.00 47.50 86 ILE A N 1
ATOM 668 C CA . ILE A 1 86 ? 62.672 17.474 -53.531 1.00 47.50 86 ILE A CA 1
ATOM 669 C C . ILE A 1 86 ? 62.384 18.768 -52.774 1.00 47.50 86 ILE A C 1
ATOM 671 O O . ILE A 1 86 ? 61.235 19.095 -52.486 1.00 47.50 86 ILE A O 1
ATOM 675 N N . ASN A 1 87 ? 63.437 19.478 -52.373 1.00 43.25 87 ASN A N 1
ATOM 676 C CA . ASN A 1 87 ? 63.311 20.837 -51.858 1.00 43.25 87 ASN A CA 1
ATOM 677 C C . ASN A 1 87 ? 62.909 21.753 -53.026 1.00 43.25 87 ASN A C 1
ATOM 679 O O . ASN A 1 87 ? 63.757 22.383 -53.650 1.00 43.25 87 ASN A O 1
ATOM 683 N N . GLY A 1 88 ? 61.619 21.781 -53.353 1.00 42.19 88 GLY A N 1
ATOM 684 C CA . GLY A 1 88 ? 61.032 22.664 -54.355 1.00 42.19 88 GLY A CA 1
ATOM 685 C C . GLY A 1 88 ? 60.432 23.897 -53.694 1.00 42.19 88 GLY A C 1
ATOM 686 O O . GLY A 1 88 ? 59.219 23.996 -53.557 1.00 42.19 88 GLY A O 1
ATOM 687 N N . SER A 1 89 ? 61.282 24.821 -53.249 1.00 51.38 89 SER A N 1
ATOM 688 C CA . SER A 1 89 ? 60.877 26.214 -53.064 1.00 51.38 89 SER A CA 1
ATOM 689 C C . SER A 1 89 ? 61.044 26.894 -54.415 1.00 51.38 89 SER A C 1
ATOM 691 O O . SER A 1 89 ? 62.164 27.220 -54.798 1.00 51.38 89 SER A O 1
ATOM 693 N N . GLY A 1 90 ? 59.955 27.067 -55.152 1.00 45.84 90 GLY A N 1
ATOM 694 C CA . GLY A 1 90 ? 59.994 27.747 -56.437 1.00 45.84 90 GLY A CA 1
ATOM 695 C C . GLY A 1 90 ? 58.629 27.747 -57.094 1.00 45.84 90 GLY A C 1
ATOM 696 O O . GLY A 1 90 ? 58.117 26.692 -57.457 1.00 45.84 90 GLY A O 1
ATOM 697 N N . ASP A 1 91 ? 58.065 28.941 -57.219 1.00 55.53 91 ASP A N 1
ATOM 698 C CA . ASP A 1 91 ? 56.944 29.288 -58.085 1.00 55.53 91 ASP A CA 1
ATOM 699 C C . ASP A 1 91 ? 57.399 29.050 -59.539 1.00 55.53 91 ASP A C 1
ATOM 701 O O . ASP A 1 91 ? 57.976 29.918 -60.191 1.00 55.53 91 ASP A O 1
ATOM 705 N N . GLY A 1 92 ? 57.341 27.788 -59.962 1.00 52.28 92 GLY A N 1
ATOM 706 C CA . GLY A 1 92 ? 57.956 27.287 -61.184 1.00 52.28 92 GLY A CA 1
ATOM 707 C C . GLY A 1 92 ? 56.890 26.773 -62.130 1.00 52.28 92 GLY A C 1
ATOM 708 O O . GLY A 1 92 ? 56.376 25.669 -61.952 1.00 52.28 92 GLY A O 1
ATOM 709 N N . ASP A 1 93 ? 56.577 27.589 -63.129 1.00 51.59 93 ASP A N 1
ATOM 710 C CA . ASP A 1 93 ? 55.788 27.237 -64.303 1.00 51.59 93 ASP A CA 1
ATOM 711 C C . ASP A 1 93 ? 56.198 25.851 -64.837 1.00 51.59 93 ASP A C 1
ATOM 713 O O . ASP A 1 93 ? 57.352 25.605 -65.196 1.00 51.59 93 ASP A O 1
ATOM 717 N N . ALA A 1 94 ? 55.248 24.915 -64.881 1.00 52.81 94 ALA A N 1
ATOM 718 C CA . ALA A 1 94 ? 55.463 23.522 -65.286 1.00 52.81 94 ALA A CA 1
ATOM 719 C C . ALA A 1 94 ? 55.627 23.349 -66.814 1.00 52.81 94 ALA A C 1
ATOM 721 O O . ALA A 1 94 ? 55.227 22.332 -67.385 1.00 52.81 94 ALA A O 1
ATOM 722 N N . THR A 1 95 ? 56.205 24.342 -67.488 1.00 53.12 95 THR A N 1
ATOM 723 C CA . THR A 1 95 ? 56.415 24.392 -68.942 1.00 53.12 95 THR A CA 1
ATOM 724 C C . THR A 1 95 ? 57.820 23.943 -69.367 1.00 53.12 95 THR A C 1
ATOM 726 O O . THR A 1 95 ? 58.054 23.755 -70.556 1.00 53.12 95 THR A O 1
ATOM 729 N N . SER A 1 96 ? 58.739 23.681 -68.430 1.00 53.81 96 SER A N 1
ATOM 730 C CA . SER A 1 96 ? 60.182 23.545 -68.725 1.00 53.81 96 SER A CA 1
ATOM 731 C C . SER A 1 96 ? 60.724 22.116 -68.901 1.00 53.81 96 SER A C 1
ATOM 733 O O . SER A 1 96 ? 61.934 21.932 -68.963 1.00 53.81 96 SER A O 1
ATOM 735 N N . ILE A 1 97 ? 59.882 21.077 -68.996 1.00 50.62 97 ILE A N 1
ATOM 736 C CA . ILE A 1 97 ? 60.368 19.697 -69.266 1.00 50.62 97 ILE A CA 1
ATOM 737 C C . ILE A 1 97 ? 60.831 19.518 -70.731 1.00 50.62 97 ILE A C 1
ATOM 739 O O . ILE A 1 97 ? 61.496 18.537 -71.055 1.00 50.62 97 ILE A O 1
ATOM 743 N N . TRP A 1 98 ? 60.544 20.487 -71.602 1.00 52.78 98 TRP A N 1
ATOM 744 C CA . TRP A 1 98 ? 61.015 20.536 -72.991 1.00 52.78 98 TRP A CA 1
ATOM 745 C C . TRP A 1 98 ? 62.102 21.602 -73.183 1.00 52.78 98 TRP A C 1
ATOM 747 O O . TRP A 1 98 ? 62.049 22.365 -74.139 1.00 52.78 98 TRP A O 1
ATOM 757 N N . ASP A 1 99 ? 63.047 21.699 -72.247 1.00 46.56 99 ASP A N 1
ATOM 758 C CA . ASP A 1 99 ? 64.234 22.539 -72.422 1.00 46.56 99 ASP A CA 1
ATOM 759 C C . ASP A 1 99 ? 65.060 22.028 -73.623 1.00 46.56 99 ASP A C 1
ATOM 761 O O . ASP A 1 99 ? 65.450 20.856 -73.679 1.00 46.56 99 ASP A O 1
ATOM 765 N N . ASP A 1 100 ? 65.304 22.909 -74.596 1.00 55.25 100 ASP A N 1
ATOM 766 C CA . ASP A 1 100 ? 65.950 22.637 -75.893 1.00 55.25 100 ASP A CA 1
ATOM 767 C C . ASP A 1 100 ? 67.446 22.264 -75.772 1.00 55.25 100 ASP A C 1
ATOM 769 O O . ASP A 1 100 ? 68.123 21.997 -76.768 1.00 55.25 100 ASP A O 1
ATOM 773 N N . HIS A 1 101 ? 67.973 22.192 -74.548 1.00 56.16 101 HIS A N 1
ATOM 774 C CA . HIS A 1 101 ? 69.356 21.834 -74.233 1.00 56.16 101 HIS A CA 1
ATOM 775 C C . HIS A 1 101 ? 69.565 20.362 -73.839 1.00 56.16 101 HIS A C 1
ATOM 777 O O . HIS A 1 101 ? 70.564 20.017 -73.204 1.00 56.16 101 HIS A O 1
ATOM 783 N N . PHE A 1 102 ? 68.671 19.452 -74.238 1.00 55.12 102 PHE A N 1
ATOM 784 C CA . PHE A 1 102 ? 68.912 18.018 -74.056 1.00 55.12 102 PHE A CA 1
ATOM 785 C C . PHE A 1 102 ? 70.106 17.558 -74.931 1.00 55.12 102 PHE A C 1
ATOM 787 O O . PHE A 1 102 ? 70.042 17.664 -76.161 1.00 55.12 102 PHE A O 1
ATOM 794 N N . PRO A 1 103 ? 71.195 16.999 -74.359 1.00 57.97 103 PRO A N 1
ATOM 795 C CA . PRO A 1 103 ? 72.474 16.763 -75.046 1.00 57.97 103 PRO A CA 1
ATOM 796 C C . PRO A 1 103 ? 72.453 15.532 -75.972 1.00 57.97 103 PRO A C 1
ATOM 798 O O . PRO A 1 103 ? 73.474 14.895 -76.217 1.00 57.97 103 PRO A O 1
ATOM 801 N N . LEU A 1 104 ? 71.281 15.164 -76.495 1.00 55.12 104 LEU A N 1
ATOM 802 C CA . LEU A 1 104 ? 71.130 14.070 -77.454 1.00 55.12 104 LEU A CA 1
ATOM 803 C C . LEU A 1 104 ? 71.482 14.497 -78.885 1.00 55.12 104 LEU A C 1
ATOM 805 O O . LEU A 1 104 ? 71.801 13.640 -79.704 1.00 55.12 104 LEU A O 1
ATOM 809 N N . ARG A 1 105 ? 71.470 15.803 -79.192 1.00 52.31 105 ARG A N 1
ATOM 810 C CA . ARG A 1 105 ? 71.710 16.303 -80.557 1.00 52.31 105 ARG A CA 1
ATOM 811 C C . ARG A 1 105 ? 73.148 16.069 -81.034 1.00 52.31 105 ARG A C 1
ATOM 813 O O . ARG A 1 105 ? 73.344 15.665 -82.171 1.00 52.31 105 ARG A O 1
ATOM 820 N N . GLU A 1 106 ? 74.143 16.242 -80.161 1.00 56.81 106 GLU A N 1
ATOM 821 C CA . GLU A 1 106 ? 75.560 16.056 -80.524 1.00 56.81 106 GLU A CA 1
ATOM 822 C C . GLU A 1 106 ? 76.002 14.586 -80.587 1.00 56.81 106 GLU A C 1
ATOM 824 O O . GLU A 1 106 ? 76.953 14.263 -81.301 1.00 56.81 106 GLU A O 1
ATOM 829 N N . LEU A 1 107 ? 75.324 13.681 -79.870 1.00 57.34 107 LEU A N 1
ATOM 830 C CA . LEU A 1 107 ? 75.673 12.255 -79.867 1.00 57.34 107 LEU A CA 1
ATOM 831 C C . LEU A 1 107 ? 75.232 11.552 -81.162 1.00 57.34 107 LEU A C 1
ATOM 833 O O . LEU A 1 107 ? 75.871 10.595 -81.596 1.00 57.34 107 LEU A O 1
ATOM 837 N N . ILE A 1 108 ? 74.164 12.042 -81.795 1.00 58.06 108 ILE A N 1
ATOM 838 C CA . ILE A 1 108 ? 73.626 11.465 -83.032 1.00 58.06 108 ILE A CA 1
ATOM 839 C C . ILE A 1 108 ? 74.489 11.865 -84.243 1.00 58.06 108 ILE A C 1
ATOM 841 O O . ILE A 1 108 ? 74.766 11.023 -85.096 1.00 58.06 108 ILE A O 1
ATOM 845 N N . ASP A 1 109 ? 75.008 13.096 -84.283 1.00 54.69 109 ASP A N 1
ATOM 846 C CA . ASP A 1 109 ? 75.738 13.608 -85.455 1.00 54.69 109 ASP A CA 1
ATOM 847 C C . ASP A 1 109 ? 77.141 13.000 -85.646 1.00 54.69 109 ASP A C 1
ATOM 849 O O . ASP A 1 109 ? 77.616 12.884 -86.776 1.00 54.69 109 ASP A O 1
ATOM 853 N N . LYS A 1 110 ? 77.824 12.557 -84.580 1.00 58.31 110 LYS A N 1
ATOM 854 C CA . LYS A 1 110 ? 79.208 12.046 -84.693 1.00 58.31 110 LYS A CA 1
ATOM 855 C C . LYS A 1 110 ? 79.333 10.550 -84.994 1.00 58.31 110 LYS A C 1
ATOM 857 O O . LYS A 1 110 ? 80.425 10.109 -85.347 1.00 58.31 110 LYS A O 1
ATOM 862 N N . HIS A 1 111 ? 78.266 9.757 -84.881 1.00 55.50 111 HIS A N 1
ATOM 863 C CA . HIS A 1 111 ? 78.332 8.303 -85.108 1.00 55.50 111 HIS A CA 1
ATOM 864 C C . HIS A 1 111 ? 77.688 7.816 -86.411 1.00 55.50 111 HIS A C 1
ATOM 866 O O . HIS A 1 111 ? 77.947 6.684 -86.809 1.00 55.50 111 HIS A O 1
ATOM 872 N N . PHE A 1 112 ? 76.938 8.661 -87.124 1.00 55.12 112 PHE A N 1
ATOM 873 C CA . PHE A 1 112 ? 76.217 8.238 -88.332 1.00 55.12 112 PHE A CA 1
ATOM 874 C C . PHE A 1 112 ? 76.907 8.545 -89.671 1.00 55.12 112 PHE A C 1
ATOM 876 O O . PHE A 1 112 ? 76.446 8.074 -90.704 1.00 55.12 112 PHE A O 1
ATOM 883 N N . ILE A 1 113 ? 78.027 9.277 -89.689 1.00 55.81 113 ILE A N 1
ATOM 884 C CA . ILE A 1 113 ? 78.612 9.793 -90.945 1.00 55.81 113 ILE A CA 1
ATOM 885 C C . ILE A 1 113 ? 79.620 8.826 -91.615 1.00 55.81 113 ILE A C 1
ATOM 887 O O . ILE A 1 113 ? 80.012 9.051 -92.756 1.00 55.81 113 ILE A O 1
ATOM 891 N N . GLN A 1 114 ? 80.025 7.719 -90.977 1.00 53.53 114 GLN A N 1
ATOM 892 C CA . GLN A 1 114 ? 81.149 6.893 -91.470 1.00 53.53 114 GLN A CA 1
ATOM 893 C C . GLN A 1 114 ? 80.872 5.402 -91.739 1.00 53.53 114 GLN A C 1
ATOM 895 O O . GLN A 1 114 ? 81.809 4.605 -91.757 1.00 53.53 114 GLN A O 1
ATOM 900 N N . LYS A 1 115 ? 79.626 5.001 -92.026 1.00 51.25 115 LYS A N 1
ATOM 901 C CA . LYS A 1 115 ? 79.356 3.666 -92.590 1.00 51.25 115 LYS A CA 1
ATOM 902 C C . LYS A 1 115 ? 78.392 3.708 -93.769 1.00 51.25 115 LYS A C 1
ATOM 904 O O . LYS A 1 115 ? 77.304 4.263 -93.718 1.00 51.25 115 LYS A O 1
ATOM 909 N N . GLU A 1 116 ? 78.873 3.121 -94.849 1.00 51.38 116 GLU A N 1
ATOM 910 C CA . GLU A 1 116 ? 78.509 3.353 -96.233 1.00 51.38 116 GLU A CA 1
ATOM 911 C C . GLU A 1 116 ? 77.588 2.221 -96.738 1.00 51.38 116 GLU A C 1
ATOM 913 O O . GLU A 1 116 ? 77.984 1.062 -96.832 1.00 51.38 116 GLU A O 1
ATOM 918 N N . LYS A 1 117 ? 76.333 2.583 -97.036 1.00 55.19 117 LYS A N 1
ATOM 919 C CA . LYS A 1 117 ? 75.427 2.072 -98.092 1.00 55.19 117 LYS A CA 1
ATOM 920 C C . LYS A 1 117 ? 75.007 0.591 -98.172 1.00 55.19 117 LYS A C 1
ATOM 922 O O . LYS A 1 117 ? 74.154 0.289 -99.001 1.00 55.19 117 LYS A O 1
ATOM 927 N N . VAL A 1 118 ? 75.487 -0.326 -97.327 1.00 50.41 118 VAL A N 1
ATOM 928 C CA . VAL A 1 118 ? 74.967 -1.724 -97.282 1.00 50.41 118 VAL A CA 1
ATOM 929 C C . VAL A 1 118 ? 74.136 -2.027 -96.015 1.00 50.41 118 VAL A C 1
ATOM 931 O O . VAL A 1 118 ? 73.334 -2.952 -96.024 1.00 50.41 118 VAL A O 1
ATOM 934 N N . GLU A 1 119 ? 74.211 -1.190 -94.971 1.00 55.41 119 GLU A N 1
ATOM 935 C CA . GLU A 1 119 ? 73.408 -1.282 -93.723 1.00 55.41 119 GLU A CA 1
ATOM 936 C C . GLU A 1 119 ? 72.207 -0.298 -93.677 1.00 55.41 119 GLU A C 1
ATOM 938 O O . GLU A 1 119 ? 71.461 -0.260 -92.700 1.00 55.41 119 GLU A O 1
ATOM 943 N N . GLU A 1 120 ? 71.991 0.507 -94.725 1.00 57.03 120 GLU A N 1
ATOM 944 C CA . GLU A 1 120 ? 71.040 1.640 -94.729 1.00 57.03 120 GLU A CA 1
ATOM 945 C C . GLU A 1 120 ? 69.561 1.195 -94.727 1.00 57.03 120 GLU A C 1
ATOM 947 O O . GLU A 1 120 ? 68.738 1.777 -94.021 1.00 57.03 120 GLU A O 1
ATOM 952 N N . LEU A 1 121 ? 69.234 0.095 -95.424 1.00 61.16 121 LEU A N 1
ATOM 953 C CA . LEU A 1 121 ? 67.882 -0.491 -95.432 1.00 61.16 121 LEU A CA 1
ATOM 954 C C . LEU A 1 121 ? 67.509 -1.156 -94.096 1.00 61.16 121 LEU A C 1
ATOM 956 O O . LEU A 1 121 ? 66.342 -1.134 -93.695 1.00 61.16 121 LEU A O 1
ATOM 960 N N . ASP A 1 122 ? 68.483 -1.741 -93.396 1.00 69.75 122 ASP A N 1
ATOM 961 C CA . ASP A 1 122 ? 68.256 -2.337 -92.076 1.00 69.75 122 ASP A CA 1
ATOM 962 C C . ASP A 1 122 ? 68.140 -1.252 -90.998 1.00 69.75 122 ASP A C 1
ATOM 964 O O . ASP A 1 122 ? 67.274 -1.341 -90.124 1.00 69.75 122 ASP A O 1
ATOM 968 N N . LEU A 1 123 ? 68.926 -0.177 -91.103 1.00 75.62 123 LEU A N 1
ATOM 969 C CA . LEU A 1 123 ? 68.826 0.986 -90.224 1.00 75.62 123 LEU A CA 1
ATOM 970 C C . LEU A 1 123 ? 67.471 1.699 -90.355 1.00 75.62 123 LEU A C 1
ATOM 972 O O . LEU A 1 123 ? 66.848 2.009 -89.338 1.00 75.62 123 LEU A O 1
ATOM 976 N N . GLU A 1 124 ? 66.982 1.925 -91.579 1.00 78.44 124 GLU A N 1
ATOM 977 C CA . GLU A 1 124 ? 65.665 2.531 -91.811 1.00 78.44 124 GLU A CA 1
ATOM 978 C C . GLU A 1 124 ? 64.552 1.692 -91.166 1.00 78.44 124 GLU A C 1
ATOM 980 O O . GLU A 1 124 ? 63.695 2.226 -90.455 1.00 78.44 124 GLU A O 1
ATOM 985 N N . ARG A 1 125 ? 64.600 0.362 -91.325 1.00 81.38 125 ARG A N 1
ATOM 986 C CA . ARG A 1 125 ? 63.630 -0.554 -90.709 1.00 81.38 125 ARG A CA 1
ATOM 987 C C . ARG A 1 125 ? 63.678 -0.502 -89.179 1.00 81.38 125 ARG A C 1
ATOM 989 O O . ARG A 1 125 ? 62.623 -0.500 -88.536 1.00 81.38 125 ARG A O 1
ATOM 996 N N . VAL A 1 126 ? 64.870 -0.447 -88.583 1.00 79.31 126 VAL A N 1
ATOM 997 C CA . VAL A 1 126 ? 65.048 -0.331 -87.124 1.00 79.31 126 VAL A CA 1
ATOM 998 C C . VAL A 1 126 ? 64.509 1.006 -86.610 1.00 79.31 126 VAL A C 1
ATOM 1000 O O . VAL A 1 126 ? 63.786 1.025 -85.613 1.00 79.31 126 VAL A O 1
ATOM 1003 N N . LEU A 1 127 ? 64.778 2.114 -87.306 1.00 80.56 127 LEU A N 1
ATOM 1004 C CA . LEU A 1 127 ? 64.272 3.440 -86.940 1.00 80.56 127 LEU A CA 1
ATOM 1005 C C . LEU A 1 127 ? 62.747 3.532 -87.065 1.00 80.56 127 LEU A C 1
ATOM 1007 O O . LEU A 1 127 ? 62.093 4.039 -86.154 1.00 80.56 127 LEU A O 1
ATOM 1011 N N . GLN A 1 128 ? 62.162 2.990 -88.136 1.00 82.69 128 GLN A N 1
ATOM 1012 C CA . GLN A 1 128 ? 60.707 2.923 -88.304 1.00 82.69 128 GLN A CA 1
ATOM 1013 C C . GLN A 1 128 ? 60.047 2.068 -87.212 1.00 82.69 128 GLN A C 1
ATOM 1015 O O . GLN A 1 128 ? 59.014 2.458 -86.664 1.00 82.69 128 GLN A O 1
ATOM 1020 N N . THR A 1 129 ? 60.658 0.935 -86.844 1.00 84.94 129 THR A N 1
ATOM 1021 C CA . THR A 1 129 ? 60.161 0.065 -85.764 1.00 84.94 129 THR A CA 1
ATOM 1022 C C . THR A 1 129 ? 60.251 0.767 -84.407 1.00 84.94 129 THR A C 1
ATOM 1024 O O . THR A 1 129 ? 59.261 0.812 -83.679 1.00 84.94 129 THR A O 1
ATOM 1027 N N . SER A 1 130 ? 61.387 1.400 -84.105 1.00 86.56 130 SER A N 1
ATOM 1028 C CA . SER A 1 130 ? 61.604 2.185 -82.881 1.00 86.56 130 SER A CA 1
ATOM 1029 C C . SER A 1 130 ? 60.626 3.359 -82.765 1.00 86.56 130 SER A C 1
ATOM 1031 O O . SER A 1 130 ? 60.013 3.575 -81.717 1.00 86.56 130 SER A O 1
ATOM 1033 N N . LEU A 1 131 ? 60.386 4.084 -83.863 1.00 86.31 131 LEU A N 1
ATOM 1034 C CA . LEU A 1 131 ? 59.401 5.162 -83.901 1.00 86.31 131 LEU A CA 1
ATOM 1035 C C . LEU A 1 131 ? 57.981 4.629 -83.670 1.00 86.31 131 LEU A C 1
ATOM 1037 O O . LEU A 1 131 ? 57.236 5.193 -82.867 1.00 86.31 131 LEU A O 1
ATOM 1041 N N . ALA A 1 132 ? 57.606 3.525 -84.321 1.00 88.69 132 ALA A N 1
ATOM 1042 C CA . ALA A 1 132 ? 56.303 2.894 -84.125 1.00 88.69 132 ALA A CA 1
ATOM 1043 C C . ALA A 1 132 ? 56.109 2.405 -82.677 1.00 88.69 132 ALA A C 1
ATOM 1045 O O . ALA A 1 132 ? 55.027 2.569 -82.104 1.00 88.69 132 ALA A O 1
ATOM 1046 N N . GLU A 1 133 ? 57.149 1.847 -82.056 1.00 89.94 133 GLU A N 1
ATOM 1047 C CA . GLU A 1 133 ? 57.154 1.452 -80.645 1.00 89.94 133 GLU A CA 1
ATOM 1048 C C . GLU A 1 133 ? 57.050 2.659 -79.708 1.00 89.94 133 GLU A C 1
ATOM 1050 O O . GLU A 1 133 ? 56.261 2.627 -78.760 1.00 89.94 133 GLU A O 1
ATOM 1055 N N . SER A 1 134 ? 57.751 3.755 -80.007 1.00 90.06 134 SER A N 1
ATOM 1056 C CA . SER A 1 134 ? 57.675 5.015 -79.259 1.00 90.06 134 SER A CA 1
ATOM 1057 C C . SER A 1 134 ? 56.277 5.639 -79.323 1.00 90.06 134 SER A C 1
ATOM 1059 O O . SER A 1 134 ? 55.699 5.999 -78.292 1.00 90.06 134 SER A O 1
ATOM 1061 N N . VAL A 1 135 ? 55.666 5.697 -80.511 1.00 91.19 135 VAL A N 1
ATOM 1062 C CA . VAL A 1 135 ? 54.283 6.174 -80.691 1.00 91.19 135 VAL A CA 1
ATOM 1063 C C . VAL A 1 135 ? 53.304 5.282 -79.924 1.00 91.19 135 VAL A C 1
ATOM 1065 O O . VAL A 1 135 ? 52.431 5.781 -79.207 1.00 91.19 135 VAL A O 1
ATOM 1068 N N . ARG A 1 136 ? 53.474 3.956 -80.006 1.00 92.50 136 ARG A N 1
ATOM 1069 C CA . ARG A 1 136 ? 52.646 2.987 -79.274 1.00 92.50 136 ARG A CA 1
ATOM 1070 C C . ARG A 1 136 ? 52.794 3.141 -77.758 1.00 92.50 136 ARG A C 1
ATOM 1072 O O . ARG A 1 136 ? 51.792 3.073 -77.045 1.00 92.50 136 ARG A O 1
ATOM 1079 N N . SER A 1 137 ? 54.011 3.365 -77.266 1.00 92.69 137 SER A N 1
ATOM 1080 C CA . SER A 1 137 ? 54.297 3.611 -75.849 1.00 92.69 137 SER A CA 1
ATOM 1081 C C . SER A 1 137 ? 53.626 4.899 -75.364 1.00 92.69 137 SER A C 1
ATOM 1083 O O . SER A 1 137 ? 52.869 4.878 -74.393 1.00 92.69 137 SER A O 1
ATOM 1085 N N . ASN A 1 138 ? 53.777 5.997 -76.110 1.00 91.06 138 ASN A N 1
ATOM 1086 C CA . ASN A 1 138 ? 53.131 7.275 -75.809 1.00 91.06 138 ASN A CA 1
ATOM 1087 C C . ASN A 1 138 ? 51.602 7.173 -75.772 1.00 91.06 138 ASN A C 1
ATOM 1089 O O . ASN A 1 138 ? 50.960 7.709 -74.865 1.00 91.06 138 ASN A O 1
ATOM 1093 N N . PHE A 1 139 ? 51.000 6.452 -76.721 1.00 93.12 139 PHE A N 1
ATOM 1094 C CA . PHE A 1 139 ? 49.560 6.203 -76.709 1.00 93.12 139 PHE A CA 1
ATOM 1095 C C . PHE A 1 139 ? 49.126 5.455 -75.438 1.00 93.12 139 PHE A C 1
ATOM 1097 O O . PHE A 1 139 ? 48.176 5.871 -74.770 1.00 93.12 139 PHE A O 1
ATOM 1104 N N . ARG A 1 140 ? 49.854 4.398 -75.047 1.00 93.81 140 ARG A N 1
ATOM 1105 C CA . ARG A 1 140 ? 49.588 3.653 -73.803 1.00 93.81 140 ARG A CA 1
ATOM 1106 C C . ARG A 1 140 ? 49.705 4.545 -72.565 1.00 93.81 140 ARG A C 1
ATOM 1108 O O . ARG A 1 140 ? 48.829 4.477 -71.704 1.00 93.81 140 ARG A O 1
ATOM 1115 N N . LEU A 1 141 ? 50.721 5.409 -72.496 1.00 94.88 141 LEU A N 1
ATOM 1116 C CA . LEU A 1 141 ? 50.897 6.368 -71.399 1.00 94.88 141 LEU A CA 1
ATOM 1117 C C . LEU A 1 141 ? 49.726 7.355 -71.305 1.00 94.88 141 LEU A C 1
ATOM 1119 O O . LEU A 1 141 ? 49.214 7.583 -70.211 1.00 94.88 141 LEU A O 1
ATOM 1123 N N . ARG A 1 142 ? 49.235 7.888 -72.433 1.00 93.19 142 ARG A N 1
ATOM 1124 C CA . ARG A 1 142 ? 48.059 8.781 -72.442 1.00 93.19 142 ARG A CA 1
ATOM 1125 C C . ARG A 1 142 ? 46.793 8.078 -71.952 1.00 93.19 142 ARG A C 1
ATOM 1127 O O . ARG A 1 142 ? 46.051 8.657 -71.159 1.00 93.19 142 ARG A O 1
ATOM 1134 N N . VAL A 1 143 ? 46.559 6.836 -72.384 1.00 93.81 143 VAL A N 1
ATOM 1135 C CA . VAL A 1 143 ? 45.425 6.022 -71.912 1.00 93.81 143 VAL A CA 1
ATOM 1136 C C . VAL A 1 143 ? 45.533 5.769 -70.406 1.00 93.81 143 VAL A C 1
ATOM 1138 O O . VAL A 1 143 ? 44.544 5.912 -69.686 1.00 93.81 143 VAL A O 1
ATOM 1141 N N . LEU A 1 144 ? 46.728 5.437 -69.912 1.00 95.31 144 LEU A N 1
ATOM 1142 C CA . LEU A 1 144 ? 46.968 5.210 -68.489 1.00 95.31 144 LEU A CA 1
ATOM 1143 C C . LEU A 1 144 ? 46.765 6.494 -67.666 1.00 95.31 144 LEU A C 1
ATOM 1145 O O . LEU A 1 144 ? 46.077 6.457 -66.649 1.00 95.31 144 LEU A O 1
ATOM 1149 N N . ALA A 1 145 ? 47.266 7.638 -68.139 1.00 94.38 145 ALA A N 1
ATOM 1150 C CA . ALA A 1 145 ? 47.050 8.943 -67.512 1.00 94.38 145 ALA A CA 1
ATOM 1151 C C . ALA A 1 145 ? 45.559 9.322 -67.453 1.00 94.38 145 ALA A C 1
ATOM 1153 O O . ALA A 1 145 ? 45.096 9.877 -66.457 1.00 94.38 145 ALA A O 1
ATOM 1154 N N . GLY A 1 146 ? 44.784 8.986 -68.492 1.00 94.38 146 GLY A N 1
ATOM 1155 C CA . GLY A 1 146 ? 43.325 9.117 -68.479 1.00 94.38 146 GLY A CA 1
ATOM 1156 C C . GLY A 1 146 ? 42.681 8.299 -67.358 1.00 94.38 146 GLY A C 1
ATOM 1157 O O . GLY A 1 146 ? 41.950 8.853 -66.540 1.00 94.38 146 GLY A O 1
ATOM 1158 N N . LYS A 1 147 ? 43.037 7.011 -67.253 1.00 96.31 147 LYS A N 1
ATOM 1159 C CA . LYS A 1 147 ? 42.548 6.130 -66.180 1.00 96.31 147 LYS A CA 1
ATOM 1160 C C . LYS A 1 147 ? 42.914 6.649 -64.787 1.00 96.31 147 LYS A C 1
ATOM 1162 O O . LYS A 1 147 ? 42.077 6.594 -63.891 1.00 96.31 147 LYS A O 1
ATOM 1167 N N . PHE A 1 148 ? 44.127 7.176 -64.601 1.00 96.50 148 PHE A N 1
ATOM 1168 C CA . PHE A 1 148 ? 44.541 7.777 -63.329 1.00 96.50 148 PHE A CA 1
ATOM 1169 C C . PHE A 1 148 ? 43.691 8.991 -62.951 1.00 96.50 148 PHE A C 1
ATOM 1171 O O . PHE A 1 148 ? 43.238 9.065 -61.812 1.00 96.50 148 PHE A O 1
ATOM 1178 N N . ARG A 1 149 ? 43.394 9.890 -63.899 1.00 95.44 149 ARG A N 1
ATOM 1179 C CA . ARG A 1 149 ? 42.500 11.033 -63.643 1.00 95.44 149 ARG A CA 1
ATOM 1180 C C . ARG A 1 149 ? 41.089 10.597 -63.250 1.00 95.44 149 ARG A C 1
ATOM 1182 O O . ARG A 1 149 ? 40.494 11.192 -62.354 1.00 95.44 149 ARG A O 1
ATOM 1189 N N . ASP A 1 150 ? 40.550 9.564 -63.889 1.00 96.12 150 ASP A N 1
ATOM 1190 C CA . ASP A 1 150 ? 39.218 9.050 -63.549 1.00 96.12 150 ASP A CA 1
ATOM 1191 C C . ASP A 1 150 ? 39.197 8.385 -62.166 1.00 96.12 150 ASP A C 1
ATOM 1193 O O . ASP A 1 150 ? 38.251 8.581 -61.400 1.00 96.12 150 ASP A O 1
ATOM 1197 N N . MET A 1 151 ? 40.250 7.639 -61.812 1.00 96.62 151 MET A N 1
ATOM 1198 C CA . MET A 1 151 ? 40.416 7.087 -60.463 1.00 96.62 151 MET A CA 1
ATOM 1199 C C . MET A 1 151 ? 40.546 8.191 -59.410 1.00 96.62 151 MET A C 1
ATOM 1201 O O . MET A 1 151 ? 39.906 8.106 -58.368 1.00 96.62 151 MET A O 1
ATOM 1205 N N . GLU A 1 152 ? 41.308 9.251 -59.686 1.00 96.06 152 GLU A N 1
ATOM 1206 C CA . GLU A 1 152 ? 41.459 10.389 -58.775 1.00 96.06 152 GLU A CA 1
ATOM 1207 C C . GLU A 1 152 ? 40.111 11.072 -58.500 1.00 96.06 152 GLU A C 1
ATOM 1209 O O . GLU A 1 152 ? 39.780 11.356 -57.348 1.00 96.06 152 GLU A O 1
ATOM 1214 N N . LYS A 1 153 ? 39.291 11.282 -59.540 1.00 97.00 153 LYS A N 1
ATOM 1215 C CA . LYS A 1 153 ? 37.933 11.829 -59.389 1.00 97.00 153 LYS A CA 1
ATOM 1216 C C . LYS A 1 153 ? 37.053 10.931 -58.520 1.00 97.00 153 LYS A C 1
ATOM 1218 O O . LYS A 1 153 ? 36.425 11.434 -57.593 1.00 97.00 153 LYS A O 1
ATOM 1223 N N . LYS A 1 154 ? 37.041 9.617 -58.773 1.00 96.88 154 LYS A N 1
ATOM 1224 C CA . LYS A 1 154 ? 36.284 8.651 -57.956 1.00 96.88 154 LYS A CA 1
ATOM 1225 C C . LYS A 1 154 ? 36.754 8.643 -56.501 1.00 96.88 154 LYS A C 1
ATOM 1227 O O . LYS A 1 154 ? 35.925 8.664 -55.600 1.00 96.88 154 LYS A O 1
ATOM 1232 N N . ASN A 1 155 ? 38.065 8.692 -56.267 1.00 97.19 155 ASN A N 1
ATOM 1233 C CA . ASN A 1 155 ? 38.628 8.763 -54.919 1.00 97.19 155 ASN A CA 1
ATOM 1234 C C . ASN A 1 155 ? 38.191 10.034 -54.184 1.00 97.19 155 ASN A C 1
ATOM 1236 O O . ASN A 1 155 ? 37.829 9.954 -53.015 1.00 97.19 155 ASN A O 1
ATOM 1240 N N . LYS A 1 156 ? 38.150 11.189 -54.861 1.00 97.62 156 LYS A N 1
ATOM 1241 C CA . LYS A 1 156 ? 37.614 12.430 -54.273 1.00 97.62 156 LYS A CA 1
ATOM 1242 C C . LYS A 1 156 ? 36.143 12.279 -53.872 1.00 97.62 156 LYS A C 1
ATOM 1244 O O . LYS A 1 156 ? 35.774 12.717 -52.786 1.00 97.62 156 LYS A O 1
ATOM 1249 N N . THR A 1 157 ? 35.327 11.619 -54.697 1.00 97.81 157 THR A N 1
ATOM 1250 C CA . THR A 1 157 ? 33.929 11.307 -54.356 1.00 97.81 157 THR A CA 1
ATOM 1251 C C . THR A 1 157 ? 33.834 10.391 -53.134 1.00 97.81 157 THR A C 1
ATOM 1253 O O . THR A 1 157 ? 33.119 10.724 -52.194 1.00 97.81 157 THR A O 1
ATOM 1256 N N . TYR A 1 158 ? 34.611 9.303 -53.082 1.00 97.56 158 TYR A N 1
ATOM 1257 C CA . TYR A 1 158 ? 34.619 8.400 -51.925 1.00 97.56 158 TYR A CA 1
ATOM 1258 C C . TYR A 1 158 ? 35.049 9.097 -50.631 1.00 97.56 158 TYR A C 1
ATOM 1260 O O . TYR A 1 158 ? 34.450 8.869 -49.584 1.00 97.56 158 TYR A O 1
ATOM 1268 N N . VAL A 1 159 ? 36.047 9.984 -50.683 1.00 97.88 159 VAL A N 1
ATOM 1269 C CA . VAL A 1 159 ? 36.476 10.766 -49.511 1.00 97.88 159 VAL A CA 1
ATOM 1270 C C . VAL A 1 159 ? 35.348 11.668 -48.997 1.00 97.88 159 VAL A C 1
ATOM 1272 O O . VAL A 1 159 ? 35.151 11.775 -47.782 1.00 97.88 159 VAL A O 1
ATOM 1275 N N . ALA A 1 160 ? 34.576 12.286 -49.897 1.00 97.06 160 ALA A N 1
ATOM 1276 C CA . ALA A 1 160 ? 33.428 13.105 -49.518 1.00 97.06 160 ALA A CA 1
ATOM 1277 C C . ALA A 1 160 ? 32.308 12.265 -48.873 1.00 97.06 160 ALA A C 1
ATOM 1279 O O . ALA A 1 160 ? 31.815 12.629 -47.805 1.00 97.06 160 ALA A O 1
ATOM 1280 N N . GLU A 1 161 ? 31.961 11.117 -49.464 1.00 97.62 161 GLU A N 1
ATOM 1281 C CA . GLU A 1 161 ? 30.961 10.186 -48.917 1.00 97.62 161 GLU A CA 1
ATOM 1282 C C . GLU A 1 161 ? 31.367 9.648 -47.536 1.00 97.62 161 GLU A C 1
ATOM 1284 O O . GLU A 1 161 ? 30.557 9.643 -46.608 1.00 97.62 161 GLU A O 1
ATOM 1289 N N . ILE A 1 162 ? 32.636 9.257 -47.363 1.00 97.38 162 ILE A N 1
ATOM 1290 C CA . ILE A 1 162 ? 33.175 8.805 -46.070 1.00 97.38 162 ILE A CA 1
ATOM 1291 C C . ILE A 1 162 ? 33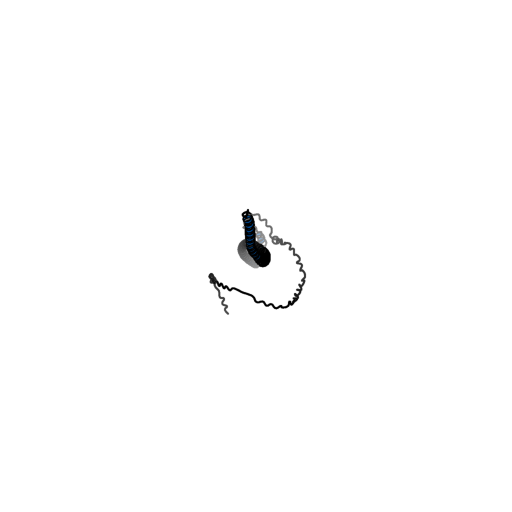.038 9.910 -45.019 1.00 97.38 162 ILE A C 1
ATOM 1293 O O . ILE A 1 162 ? 32.603 9.639 -43.899 1.00 97.38 162 ILE A O 1
ATOM 1297 N N . SER A 1 163 ? 33.352 11.157 -45.378 1.00 97.56 163 SER A N 1
ATOM 1298 C CA . SER A 1 163 ? 33.238 12.301 -44.464 1.00 97.56 163 SER A CA 1
ATOM 1299 C C . SER A 1 163 ? 31.784 12.559 -44.046 1.00 97.56 163 SER A C 1
ATOM 1301 O O . SER A 1 163 ? 31.503 12.836 -42.877 1.00 97.56 163 SER A O 1
ATOM 1303 N N . GLU A 1 164 ? 30.830 12.431 -44.974 1.00 97.62 164 GLU A N 1
ATOM 1304 C CA . GLU A 1 164 ? 29.403 12.574 -44.671 1.00 97.62 164 GLU A CA 1
ATOM 1305 C C . GLU A 1 164 ? 28.899 11.453 -43.748 1.00 97.62 164 GLU A C 1
ATOM 1307 O O . GLU A 1 164 ? 28.185 11.716 -42.775 1.00 97.62 164 GLU A O 1
ATOM 1312 N N . LEU A 1 165 ? 29.306 10.208 -44.010 1.00 97.44 165 LEU A N 1
ATOM 1313 C CA . LEU A 1 165 ? 28.965 9.061 -43.169 1.00 97.44 165 LEU A CA 1
ATOM 1314 C C . LEU A 1 165 ? 29.551 9.194 -41.761 1.00 97.44 165 LEU A C 1
ATOM 1316 O O . LEU A 1 165 ? 28.841 8.944 -40.788 1.00 97.44 165 LEU A O 1
ATOM 1320 N N . GLN A 1 166 ? 30.797 9.654 -41.628 1.00 97.62 166 GLN A N 1
ATOM 1321 C CA . GLN A 1 166 ? 31.415 9.928 -40.327 1.00 97.62 166 GLN A CA 1
ATOM 1322 C C . GLN A 1 166 ? 30.639 10.989 -39.537 1.00 97.62 166 GLN A C 1
ATOM 1324 O O . GLN A 1 166 ? 30.403 10.820 -38.338 1.00 97.62 166 GLN A O 1
ATOM 1329 N N . LYS A 1 167 ? 30.175 12.057 -40.202 1.00 97.81 167 LYS A N 1
ATOM 1330 C CA . LYS A 1 167 ? 29.339 13.086 -39.567 1.00 97.81 167 LYS A CA 1
ATOM 1331 C C . LYS A 1 167 ? 28.010 12.510 -39.074 1.00 97.81 167 LYS A C 1
ATOM 1333 O O . LYS A 1 167 ? 27.649 12.733 -37.919 1.00 97.81 167 LYS A O 1
ATOM 1338 N N . LYS A 1 168 ? 27.313 11.745 -39.923 1.00 97.31 168 LYS A N 1
ATOM 1339 C CA . LYS A 1 168 ? 26.050 11.071 -39.569 1.00 97.31 168 LYS A CA 1
ATOM 1340 C C . LYS A 1 168 ? 26.233 10.107 -38.396 1.00 97.31 168 LYS A C 1
ATOM 1342 O O . LYS A 1 168 ? 25.389 10.062 -37.504 1.00 97.31 168 LYS A O 1
ATOM 1347 N N . LEU A 1 169 ? 27.342 9.370 -38.370 1.00 96.75 169 LEU A N 1
ATOM 1348 C CA . LEU A 1 169 ? 27.665 8.434 -37.296 1.00 96.75 169 LEU A CA 1
ATOM 1349 C C . LEU A 1 169 ? 27.892 9.173 -35.969 1.00 96.75 169 LEU A C 1
ATOM 1351 O O . LEU A 1 169 ? 27.261 8.827 -34.974 1.00 96.75 169 LEU A O 1
ATOM 1355 N N . SER A 1 170 ? 28.679 10.254 -35.973 1.00 96.38 170 SER A N 1
ATOM 1356 C CA . SER A 1 170 ? 28.913 11.079 -34.777 1.00 96.38 170 SER A CA 1
ATOM 1357 C C . SER A 1 170 ? 27.638 11.740 -34.237 1.00 96.38 170 SER A C 1
ATOM 1359 O O . SER A 1 170 ? 27.439 11.841 -33.025 1.00 96.38 170 SER A O 1
ATOM 1361 N N . GLU A 1 171 ? 26.751 12.202 -35.118 1.00 96.06 171 GLU A N 1
ATOM 1362 C CA . GLU A 1 171 ? 25.455 12.758 -34.718 1.00 96.06 171 GLU A CA 1
ATOM 1363 C C . GLU A 1 171 ? 24.559 11.691 -34.076 1.00 96.06 171 GLU A C 1
ATOM 1365 O O . GLU A 1 171 ? 23.970 11.922 -33.017 1.00 96.06 171 GLU A O 1
ATOM 1370 N N . ASN A 1 172 ? 24.520 10.494 -34.661 1.00 95.50 172 ASN A N 1
ATOM 1371 C CA . ASN A 1 172 ? 23.743 9.382 -34.131 1.00 95.50 172 ASN A CA 1
ATOM 1372 C C . ASN A 1 172 ? 24.259 8.911 -32.758 1.00 95.50 172 ASN A C 1
ATOM 1374 O O . ASN A 1 172 ? 23.471 8.678 -31.843 1.00 95.50 172 ASN A O 1
ATOM 1378 N N . GLU A 1 173 ? 25.580 8.848 -32.566 1.00 95.38 173 GLU A N 1
ATOM 1379 C CA . GLU A 1 173 ? 26.197 8.540 -31.268 1.00 95.38 173 GLU A CA 1
ATOM 1380 C C . GLU A 1 173 ? 25.773 9.529 -30.173 1.00 95.38 173 GLU A C 1
ATOM 1382 O O . GLU A 1 173 ? 25.439 9.120 -29.057 1.00 95.38 173 GLU A O 1
ATOM 1387 N N . LYS A 1 174 ? 25.726 10.831 -30.491 1.00 95.38 174 LYS A N 1
ATOM 1388 C CA . LYS A 1 174 ? 25.259 11.866 -29.554 1.00 95.38 174 LYS A CA 1
ATOM 1389 C C . LYS A 1 174 ? 23.784 11.684 -29.199 1.00 95.38 174 LYS A C 1
ATOM 1391 O O . LYS A 1 174 ? 23.430 11.805 -28.024 1.00 95.38 174 LYS A O 1
ATOM 1396 N N . ASN A 1 175 ? 22.944 11.354 -30.180 1.00 96.00 175 ASN A N 1
ATOM 1397 C CA . ASN A 1 175 ? 21.522 11.092 -29.958 1.00 96.00 175 ASN A CA 1
ATOM 1398 C C . ASN A 1 175 ? 21.317 9.883 -29.033 1.00 96.00 175 ASN A C 1
ATOM 1400 O O . ASN A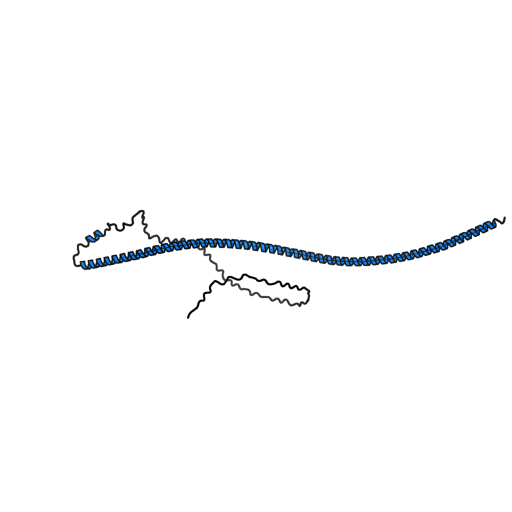 1 175 ? 20.637 10.003 -28.011 1.00 96.00 175 ASN A O 1
ATOM 1404 N N . TYR A 1 176 ? 21.991 8.759 -29.304 1.00 93.19 176 TYR A N 1
ATOM 1405 C CA . TYR A 1 176 ? 21.933 7.579 -28.437 1.00 93.19 176 TYR A CA 1
ATOM 1406 C C . TYR A 1 176 ? 22.458 7.857 -27.027 1.00 93.19 176 TYR A C 1
ATOM 1408 O O . TYR A 1 176 ? 21.845 7.422 -26.050 1.00 93.19 176 TYR A O 1
ATOM 1416 N N . ALA A 1 177 ? 23.548 8.614 -26.880 1.00 95.69 177 ALA A N 1
ATOM 1417 C CA . ALA A 1 177 ? 24.048 9.011 -25.564 1.00 95.69 177 ALA A CA 1
ATOM 1418 C C . ALA A 1 177 ? 23.006 9.838 -24.783 1.00 95.69 177 ALA A C 1
ATOM 1420 O O . ALA A 1 177 ? 22.823 9.640 -23.577 1.00 95.69 177 ALA A O 1
ATOM 1421 N N . GLY A 1 178 ? 22.279 10.729 -25.466 1.00 95.50 178 GLY A N 1
ATOM 1422 C CA . GLY A 1 178 ? 21.153 11.477 -24.904 1.00 95.50 178 GLY A CA 1
ATOM 1423 C C . GLY A 1 178 ? 20.023 10.565 -24.413 1.00 95.50 178 GLY A C 1
ATOM 1424 O O . GLY A 1 178 ? 19.619 10.650 -23.248 1.00 95.50 178 GLY A O 1
ATOM 1425 N N . GLU A 1 179 ? 19.563 9.645 -25.262 1.00 95.81 179 GLU A N 1
ATOM 1426 C CA . GLU A 1 179 ? 18.504 8.684 -24.927 1.00 95.81 179 GLU A CA 1
ATOM 1427 C C . GLU A 1 179 ? 18.890 7.768 -23.760 1.00 95.81 179 GLU A C 1
ATOM 1429 O O . GLU A 1 179 ? 18.101 7.563 -22.831 1.00 95.81 179 GLU A O 1
ATOM 1434 N N . VAL A 1 180 ? 20.123 7.251 -23.755 1.00 96.25 180 VAL A N 1
ATOM 1435 C CA . VAL A 1 180 ? 20.649 6.408 -22.673 1.00 96.25 180 VAL A CA 1
ATOM 1436 C C . VAL A 1 180 ? 20.633 7.169 -21.347 1.00 96.25 180 VAL A C 1
ATOM 1438 O O . VAL A 1 180 ? 20.149 6.640 -20.340 1.00 96.25 180 VAL A O 1
ATOM 1441 N N . ASN A 1 181 ? 21.073 8.429 -21.341 1.00 96.44 181 ASN A N 1
ATOM 1442 C CA . ASN A 1 181 ? 21.056 9.278 -20.150 1.00 96.44 181 ASN A CA 1
ATOM 1443 C C . ASN A 1 181 ? 19.630 9.561 -19.653 1.00 96.44 181 ASN A C 1
ATOM 1445 O O . ASN A 1 181 ? 19.360 9.523 -18.445 1.00 96.44 181 ASN A O 1
ATOM 1449 N N . GLU A 1 182 ? 18.682 9.815 -20.556 1.00 96.75 182 GLU A N 1
ATOM 1450 C CA . GLU A 1 182 ? 17.274 9.962 -20.187 1.00 96.75 182 GLU A CA 1
ATOM 1451 C C . GLU A 1 182 ? 16.685 8.685 -19.586 1.00 96.75 182 GLU A C 1
ATOM 1453 O O . GLU A 1 182 ? 15.990 8.732 -18.562 1.00 96.75 182 GLU A O 1
ATOM 1458 N N . LEU A 1 183 ? 16.946 7.537 -20.212 1.00 96.69 183 LEU A N 1
ATOM 1459 C CA . LEU A 1 183 ? 16.490 6.239 -19.730 1.00 96.69 183 LEU A CA 1
ATOM 1460 C C . LEU A 1 183 ? 17.078 5.933 -18.353 1.00 96.69 183 LEU A C 1
ATOM 1462 O O . LEU A 1 183 ? 16.365 5.434 -17.477 1.00 96.69 183 LEU A O 1
ATOM 1466 N N . GLU A 1 184 ? 18.339 6.285 -18.114 1.00 96.50 184 GLU A N 1
ATOM 1467 C CA . GLU A 1 184 ? 18.973 6.130 -16.811 1.00 96.50 184 GLU A CA 1
ATOM 1468 C C . GLU A 1 184 ? 18.307 7.023 -15.747 1.00 96.50 184 GLU A C 1
ATOM 1470 O O . GLU A 1 184 ? 17.950 6.543 -14.662 1.00 96.50 184 GLU A O 1
ATOM 1475 N N . LYS A 1 185 ? 18.019 8.294 -16.069 1.00 97.44 185 LYS A N 1
ATOM 1476 C CA . LYS A 1 185 ? 17.252 9.208 -15.199 1.00 97.44 185 LYS A CA 1
ATOM 1477 C C . LYS A 1 185 ? 15.853 8.657 -14.893 1.00 97.44 185 LYS A C 1
ATOM 1479 O O . LYS A 1 185 ? 15.435 8.630 -13.728 1.00 97.44 185 LYS A O 1
ATOM 1484 N N . LYS A 1 186 ? 15.136 8.154 -15.906 1.00 97.00 186 LYS A N 1
ATOM 1485 C CA . LYS A 1 186 ? 13.808 7.521 -15.764 1.00 97.00 186 LYS A CA 1
ATOM 1486 C C . LYS A 1 186 ? 13.881 6.280 -14.861 1.00 97.00 186 LYS A C 1
ATOM 1488 O O . LYS A 1 186 ? 13.070 6.148 -13.937 1.00 97.00 186 LYS A O 1
ATOM 1493 N N . LYS A 1 187 ? 14.888 5.414 -15.042 1.00 97.00 187 LYS A N 1
ATOM 1494 C CA . LYS A 1 187 ? 15.151 4.243 -14.180 1.00 97.00 187 LYS A CA 1
ATOM 1495 C C . LYS A 1 187 ? 15.428 4.655 -12.729 1.00 97.00 187 LYS A C 1
ATOM 1497 O O . LYS A 1 187 ? 14.792 4.111 -11.820 1.00 97.00 187 LYS A O 1
ATOM 1502 N N . LYS A 1 188 ? 16.291 5.653 -12.491 1.00 97.19 188 LYS A N 1
ATOM 1503 C CA . LYS A 1 188 ? 16.590 6.202 -11.151 1.00 97.19 188 LYS A CA 1
ATOM 1504 C C . LYS A 1 188 ? 15.324 6.740 -10.467 1.00 97.19 188 LYS A C 1
ATOM 1506 O O . LYS A 1 188 ? 15.041 6.378 -9.320 1.00 97.19 188 LYS A O 1
ATOM 1511 N N . LYS A 1 189 ? 14.493 7.510 -11.184 1.00 97.44 189 LYS A N 1
ATOM 1512 C CA . LYS A 1 189 ? 13.204 8.028 -10.678 1.00 97.44 189 LYS A CA 1
ATOM 1513 C C . LYS A 1 189 ? 12.231 6.899 -10.318 1.00 97.44 189 LYS A C 1
ATOM 1515 O O . LYS A 1 189 ? 11.643 6.918 -9.233 1.00 97.44 189 LYS A O 1
ATOM 1520 N N . LYS A 1 190 ? 12.099 5.877 -11.175 1.00 97.06 190 LYS A N 1
ATOM 1521 C CA . LYS A 1 190 ? 11.243 4.701 -10.925 1.00 97.06 190 LYS A CA 1
ATOM 1522 C C . LYS A 1 190 ? 11.722 3.899 -9.709 1.00 97.06 190 LYS A C 1
ATOM 1524 O O . LYS A 1 190 ? 10.899 3.538 -8.866 1.00 97.06 190 LYS A O 1
ATOM 1529 N N . LYS A 1 191 ? 13.037 3.691 -9.558 1.00 97.19 191 LYS A N 1
ATOM 1530 C CA . LYS A 1 191 ? 13.647 3.025 -8.391 1.00 97.19 191 LYS A CA 1
ATOM 1531 C C . LYS A 1 191 ? 13.367 3.792 -7.094 1.00 97.19 191 LYS A C 1
ATOM 1533 O O . LYS A 1 191 ? 12.918 3.185 -6.124 1.00 97.19 191 LYS A O 1
ATOM 1538 N N . LYS A 1 192 ? 13.539 5.122 -7.089 1.00 97.25 192 LYS A N 1
ATOM 1539 C CA . LYS A 1 192 ? 13.225 5.981 -5.929 1.00 97.25 192 LYS A CA 1
ATOM 1540 C C . LYS A 1 192 ? 11.744 5.898 -5.545 1.00 97.25 192 LYS A C 1
ATOM 1542 O O . LYS A 1 192 ? 11.431 5.704 -4.372 1.00 97.25 192 LYS A O 1
ATOM 1547 N N . LYS A 1 193 ? 10.833 5.961 -6.527 1.00 96.69 193 LYS A N 1
ATOM 1548 C CA . LYS A 1 193 ? 9.383 5.813 -6.300 1.00 96.69 193 LYS A CA 1
ATOM 1549 C C . LYS A 1 193 ? 9.036 4.441 -5.713 1.00 96.69 193 LYS A C 1
ATOM 1551 O O . LYS A 1 193 ? 8.270 4.375 -4.757 1.00 96.69 193 LYS A O 1
ATOM 1556 N N . LYS A 1 194 ? 9.624 3.358 -6.239 1.00 97.06 194 LYS A N 1
ATOM 1557 C CA . LYS A 1 194 ? 9.430 1.997 -5.710 1.00 97.06 194 LYS A CA 1
ATOM 1558 C C . LYS A 1 194 ? 9.933 1.878 -4.267 1.00 97.06 194 LYS A C 1
ATOM 1560 O O . LYS A 1 194 ? 9.213 1.348 -3.432 1.00 97.06 194 LYS A O 1
ATOM 1565 N N . LYS A 1 195 ? 11.112 2.432 -3.953 1.00 97.25 195 LYS A N 1
ATOM 1566 C CA . LYS A 1 195 ? 11.664 2.442 -2.586 1.00 97.25 195 LYS A CA 1
ATOM 1567 C C . LYS A 1 195 ? 10.745 3.176 -1.601 1.00 97.25 195 LYS A C 1
ATOM 1569 O O . LYS A 1 195 ? 10.494 2.651 -0.523 1.00 97.25 195 LYS A O 1
ATOM 1574 N N . LYS A 1 196 ? 10.199 4.340 -1.986 1.00 97.81 196 LYS A N 1
ATOM 1575 C CA . LYS A 1 196 ? 9.239 5.088 -1.151 1.00 97.81 196 LYS A CA 1
ATOM 1576 C C . LYS A 1 196 ? 7.979 4.260 -0.860 1.00 97.81 196 LYS A C 1
ATOM 1578 O O . LYS A 1 196 ? 7.626 4.116 0.301 1.00 97.81 196 LYS A O 1
ATOM 1583 N N . LYS A 1 197 ? 7.379 3.646 -1.890 1.00 96.62 197 LYS A N 1
ATOM 1584 C CA . LYS A 1 197 ? 6.193 2.781 -1.733 1.00 96.62 197 LYS A CA 1
ATOM 1585 C C . LYS A 1 197 ? 6.442 1.574 -0.823 1.00 96.62 197 LYS A C 1
ATOM 1587 O O . LYS A 1 197 ? 5.598 1.254 -0.001 1.00 96.62 197 LYS A O 1
ATOM 1592 N N . MET A 1 198 ? 7.595 0.915 -0.953 1.00 94.75 198 MET A N 1
ATOM 1593 C CA . MET A 1 198 ? 7.942 -0.221 -0.086 1.00 94.75 198 MET A CA 1
ATOM 1594 C C . MET A 1 198 ? 8.144 0.204 1.371 1.00 94.75 198 MET A C 1
ATOM 1596 O O . MET A 1 198 ? 7.741 -0.516 2.276 1.00 94.75 198 MET A O 1
ATOM 1600 N N . SER A 1 199 ? 8.747 1.375 1.603 1.00 97.19 199 SER A N 1
ATOM 1601 C CA . SER A 1 199 ? 8.907 1.916 2.956 1.00 97.19 199 SER A CA 1
ATOM 1602 C C . SER A 1 199 ? 7.564 2.262 3.597 1.00 97.19 199 SER A C 1
ATOM 1604 O O . SER A 1 199 ? 7.378 1.985 4.775 1.00 97.19 199 SER A O 1
ATOM 1606 N N . GLU A 1 200 ? 6.642 2.846 2.835 1.00 97.38 200 GLU A N 1
ATOM 1607 C CA . GLU A 1 200 ? 5.286 3.165 3.291 1.00 97.38 200 GLU A CA 1
ATOM 1608 C C . GLU A 1 200 ? 4.491 1.896 3.616 1.00 97.38 200 GLU A C 1
ATOM 1610 O O . GLU A 1 200 ? 3.953 1.774 4.709 1.00 97.38 200 GLU A O 1
ATOM 1615 N N . TYR A 1 201 ? 4.536 0.889 2.739 1.00 95.94 201 TYR A N 1
ATOM 1616 C CA . TYR A 1 201 ? 3.936 -0.419 3.006 1.00 95.94 201 TYR A CA 1
ATOM 1617 C C . TYR A 1 201 ? 4.488 -1.073 4.285 1.00 95.94 201 TYR A C 1
ATOM 1619 O O . TYR A 1 201 ? 3.728 -1.625 5.076 1.00 95.94 201 TYR A O 1
ATOM 1627 N N . GLY A 1 202 ? 5.802 -0.976 4.519 1.00 97.31 202 GLY A N 1
ATOM 1628 C CA . GLY A 1 202 ? 6.429 -1.472 5.746 1.00 97.31 202 GLY A CA 1
ATOM 1629 C C . GLY A 1 202 ? 5.930 -0.768 7.012 1.00 97.31 202 GLY A C 1
ATOM 1630 O O . GLY A 1 202 ? 5.697 -1.433 8.016 1.00 97.31 202 GLY A O 1
ATOM 1631 N N . LYS A 1 203 ? 5.709 0.554 6.958 1.00 97.50 203 LYS A N 1
ATOM 1632 C CA . LYS A 1 203 ? 5.123 1.313 8.077 1.00 97.50 203 LYS A CA 1
ATOM 1633 C C . LYS A 1 203 ? 3.685 0.878 8.357 1.00 97.50 203 LYS A C 1
ATOM 1635 O O . LYS A 1 203 ? 3.368 0.584 9.501 1.00 97.50 203 LYS A O 1
ATOM 1640 N N . ASN A 1 204 ? 2.864 0.746 7.315 1.00 96.88 204 ASN A N 1
ATOM 1641 C CA . ASN A 1 204 ? 1.468 0.323 7.457 1.00 96.88 204 ASN A CA 1
ATOM 1642 C C . ASN A 1 204 ? 1.358 -1.104 8.023 1.00 96.88 204 ASN A C 1
ATOM 1644 O O . ASN A 1 204 ? 0.470 -1.391 8.817 1.00 96.88 204 ASN A O 1
ATOM 1648 N N . MET A 1 205 ? 2.273 -2.003 7.647 1.00 97.00 205 MET A N 1
ATOM 1649 C CA . MET A 1 205 ? 2.358 -3.345 8.237 1.00 97.00 205 MET A CA 1
ATOM 1650 C C . MET A 1 205 ? 2.670 -3.294 9.738 1.00 97.00 205 MET A C 1
ATOM 1652 O O . MET A 1 205 ? 2.028 -4.006 10.505 1.00 97.00 205 MET A O 1
ATOM 1656 N N . ALA A 1 206 ? 3.617 -2.448 10.156 1.00 97.06 206 ALA A N 1
ATOM 1657 C CA . ALA A 1 206 ? 3.959 -2.280 11.569 1.00 97.06 206 ALA A CA 1
ATOM 1658 C C . ALA A 1 206 ? 2.792 -1.686 12.385 1.00 97.06 206 ALA A C 1
ATOM 1660 O O . ALA A 1 206 ? 2.507 -2.137 13.495 1.00 97.06 206 ALA A O 1
ATOM 1661 N N . GLU A 1 207 ? 2.073 -0.718 11.818 1.00 97.56 207 GLU A N 1
ATOM 1662 C CA . GLU A 1 207 ? 0.874 -0.140 12.433 1.00 97.56 207 GLU A CA 1
ATOM 1663 C C . GLU A 1 207 ? -0.243 -1.182 12.584 1.00 97.56 207 GLU A C 1
ATOM 1665 O O . GLU A 1 207 ? -0.790 -1.346 13.672 1.00 97.56 207 GLU A O 1
ATOM 1670 N N . MET A 1 208 ? -0.508 -1.979 11.541 1.00 96.94 208 MET A N 1
ATOM 1671 C CA . MET A 1 208 ? -1.473 -3.083 11.599 1.00 96.94 208 MET A CA 1
ATOM 1672 C C . MET A 1 208 ? -1.120 -4.121 12.671 1.00 96.94 208 MET A C 1
ATOM 1674 O O . MET A 1 208 ? -2.021 -4.660 13.314 1.00 96.94 208 MET A O 1
ATOM 1678 N N . THR A 1 209 ? 0.168 -4.411 12.886 1.00 97.19 209 THR A N 1
ATOM 1679 C CA . THR A 1 209 ? 0.586 -5.301 13.979 1.00 97.19 209 THR A CA 1
ATOM 1680 C C . THR A 1 209 ? 0.349 -4.676 15.356 1.00 97.19 209 THR A C 1
ATOM 1682 O O . THR A 1 209 ? -0.181 -5.362 16.223 1.00 97.19 209 THR A O 1
ATOM 1685 N N . SER A 1 210 ? 0.623 -3.377 15.535 1.00 98.38 210 SER A N 1
ATOM 1686 C CA . SER A 1 210 ? 0.346 -2.664 16.795 1.00 98.38 210 SER A CA 1
ATOM 1687 C C . SER A 1 210 ? -1.149 -2.638 17.120 1.00 98.38 210 SER A C 1
ATOM 1689 O O . SER A 1 210 ? -1.555 -2.991 18.225 1.00 98.38 210 SER A O 1
ATOM 1691 N N . LEU A 1 211 ? -1.987 -2.301 16.133 1.00 97.94 211 LEU A N 1
ATOM 1692 C CA . LEU A 1 211 ? -3.445 -2.292 16.283 1.00 97.94 211 LEU A CA 1
ATOM 1693 C C . LEU A 1 211 ? -3.996 -3.682 16.616 1.00 97.94 211 LEU A C 1
ATOM 1695 O O . LEU A 1 211 ? -4.948 -3.808 17.384 1.00 97.94 211 LEU A O 1
ATOM 1699 N N . LYS A 1 212 ? -3.397 -4.744 16.065 1.00 98.00 212 LYS A N 1
ATOM 1700 C CA . LYS A 1 212 ? -3.778 -6.123 16.390 1.00 98.00 212 LYS A CA 1
ATOM 1701 C C . LYS A 1 212 ? -3.493 -6.456 17.856 1.00 98.00 212 LYS A C 1
ATOM 1703 O O . LYS A 1 212 ? -4.323 -7.097 18.500 1.00 98.00 212 LYS A O 1
ATOM 1708 N N . ASP A 1 213 ? -2.363 -6.003 18.387 1.00 97.75 213 ASP A N 1
ATOM 1709 C CA . ASP A 1 213 ? -2.008 -6.204 19.793 1.00 97.75 213 ASP A CA 1
ATOM 1710 C C . ASP A 1 213 ? -2.911 -5.392 20.732 1.00 97.75 213 ASP A C 1
ATOM 1712 O O . ASP A 1 213 ? -3.363 -5.911 21.754 1.00 97.75 213 ASP A O 1
ATOM 1716 N N . GLU A 1 214 ? -3.239 -4.148 20.375 1.00 98.25 214 GLU A N 1
ATOM 1717 C CA . GLU A 1 214 ? -4.212 -3.324 21.105 1.00 98.25 214 GLU A CA 1
ATOM 1718 C C . GLU A 1 214 ? -5.610 -3.952 21.111 1.00 98.25 214 GLU A C 1
ATOM 1720 O O . GLU A 1 214 ? -6.239 -4.049 22.166 1.00 98.25 214 GLU A O 1
ATOM 1725 N N . LEU A 1 215 ? -6.073 -4.463 19.966 1.00 97.50 215 LEU A N 1
ATOM 1726 C CA . LEU A 1 215 ? -7.360 -5.149 19.856 1.00 97.50 215 LEU A CA 1
ATOM 1727 C C . LEU A 1 215 ? -7.411 -6.404 20.737 1.00 97.50 215 LEU A C 1
ATOM 1729 O O . LEU A 1 215 ? -8.424 -6.660 21.389 1.00 97.50 215 LEU A O 1
ATOM 1733 N N . ASN A 1 216 ? -6.314 -7.161 20.815 1.00 98.19 216 ASN A N 1
ATOM 1734 C CA . ASN A 1 216 ? -6.219 -8.318 21.704 1.00 98.19 216 ASN A CA 1
ATOM 1735 C C . ASN A 1 216 ? -6.277 -7.917 23.188 1.00 98.19 216 ASN A C 1
ATOM 1737 O O . ASN A 1 216 ? -6.945 -8.592 23.971 1.00 98.19 216 ASN A O 1
ATOM 1741 N N . LYS A 1 217 ? -5.625 -6.811 23.576 1.00 98.31 217 LYS A N 1
ATOM 1742 C CA . LYS A 1 217 ? -5.699 -6.275 24.947 1.00 98.31 217 LYS A CA 1
ATOM 1743 C C . LYS A 1 217 ? -7.121 -5.847 25.301 1.00 98.31 217 LYS A C 1
ATOM 1745 O O . LYS A 1 217 ? -7.637 -6.275 26.328 1.00 98.31 217 LYS A O 1
ATOM 1750 N N . LEU A 1 218 ? -7.772 -5.076 24.428 1.00 97.94 218 LEU A N 1
ATOM 1751 C CA . LEU A 1 218 ? -9.150 -4.623 24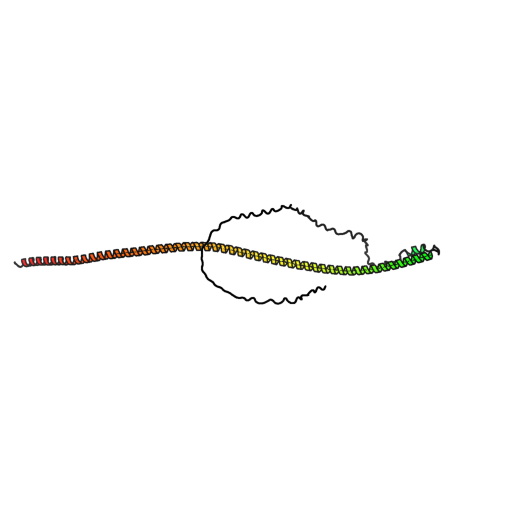.636 1.00 97.94 218 LEU A CA 1
ATOM 1752 C C . LEU A 1 218 ? -10.132 -5.791 24.723 1.00 97.94 218 LEU A C 1
ATOM 1754 O O . LEU A 1 218 ? -11.016 -5.782 25.575 1.00 97.94 218 LEU A O 1
ATOM 1758 N N . LYS A 1 219 ? -9.955 -6.822 23.889 1.00 98.25 219 LYS A N 1
ATOM 1759 C CA . LYS A 1 219 ? -10.769 -8.039 23.954 1.00 98.25 219 LYS A CA 1
ATOM 1760 C C . LYS A 1 219 ? -10.655 -8.718 25.320 1.00 98.25 219 LYS A C 1
ATOM 1762 O O . LYS A 1 219 ? -11.676 -9.101 25.882 1.00 98.25 219 LYS A O 1
ATOM 1767 N N . LYS A 1 220 ? -9.437 -8.825 25.861 1.00 98.12 220 LYS A N 1
ATOM 1768 C CA . LYS A 1 220 ? -9.201 -9.407 27.187 1.00 98.12 220 LYS A CA 1
ATOM 1769 C C . LYS A 1 220 ? -9.866 -8.582 28.294 1.00 98.12 220 LYS A C 1
ATOM 1771 O O . LYS A 1 220 ? -10.582 -9.143 29.114 1.00 98.12 220 LYS A O 1
ATOM 1776 N N . SER A 1 221 ? -9.699 -7.259 28.275 1.00 97.94 221 SER A N 1
ATOM 1777 C CA . SER A 1 221 ? -10.333 -6.368 29.258 1.00 97.94 221 SER A CA 1
ATOM 1778 C C . SER A 1 221 ? -11.863 -6.397 29.186 1.00 97.94 221 SER A C 1
ATOM 1780 O O . SER A 1 221 ? -12.532 -6.327 30.213 1.00 97.94 221 SER A O 1
ATOM 1782 N N . LEU A 1 222 ? -12.433 -6.528 27.984 1.00 97.88 222 LEU A N 1
ATOM 1783 C CA . LEU A 1 222 ? -13.877 -6.678 27.801 1.00 97.88 222 LEU A CA 1
ATOM 1784 C C . LEU A 1 222 ? -14.393 -7.991 28.408 1.00 97.88 222 LEU A C 1
ATOM 1786 O O . LEU A 1 222 ? -15.437 -7.998 29.058 1.00 97.88 222 LEU A O 1
ATOM 1790 N N . GLU A 1 223 ? -13.666 -9.090 28.211 1.00 97.56 223 GLU A N 1
ATOM 1791 C CA . GLU A 1 223 ? -14.002 -10.393 28.787 1.00 97.56 223 GLU A CA 1
ATOM 1792 C C . GLU A 1 223 ? -13.922 -10.358 30.321 1.00 97.56 223 GLU A C 1
ATOM 1794 O O . GLU A 1 223 ? -14.885 -10.739 30.987 1.00 97.56 223 GLU A O 1
ATOM 1799 N N . GLU A 1 224 ? -12.854 -9.785 30.884 1.00 97.81 224 GLU A N 1
ATOM 1800 C CA . GLU A 1 224 ? -12.695 -9.572 32.332 1.00 97.81 224 GLU A CA 1
ATOM 1801 C C . GLU A 1 224 ? -13.856 -8.739 32.916 1.00 97.81 224 GLU A C 1
ATOM 1803 O O . GLU A 1 224 ? -14.488 -9.154 33.889 1.00 97.81 224 GLU A O 1
ATOM 1808 N N . SER A 1 225 ? -14.221 -7.625 32.268 1.00 97.94 225 SER A N 1
ATOM 1809 C CA . SER A 1 225 ? -15.350 -6.780 32.689 1.00 97.94 225 SER A CA 1
ATOM 1810 C C . SER A 1 225 ? -16.701 -7.507 32.614 1.00 97.94 225 SER A C 1
ATOM 1812 O O . SER A 1 225 ? -17.565 -7.324 33.475 1.00 97.94 225 SER A O 1
ATOM 1814 N N . SER A 1 226 ? -16.899 -8.372 31.613 1.00 97.88 226 SER A N 1
ATOM 1815 C CA . SER A 1 226 ? -18.130 -9.163 31.486 1.00 97.88 226 SER A CA 1
ATOM 1816 C C . SER A 1 226 ? -18.296 -10.186 32.619 1.00 97.88 226 SER A C 1
ATOM 1818 O O . SER A 1 226 ? -19.409 -10.396 33.118 1.00 97.88 226 SER A O 1
ATOM 1820 N N . VAL A 1 227 ? -17.185 -10.776 33.073 1.00 97.44 227 VAL A N 1
ATOM 1821 C CA . VAL A 1 227 ? -17.154 -11.700 34.212 1.00 97.44 227 VAL A CA 1
ATOM 1822 C C . VAL A 1 227 ? -17.431 -10.945 35.509 1.00 97.44 227 VAL A C 1
ATOM 1824 O O . VAL A 1 227 ? -18.291 -11.370 36.280 1.00 97.44 227 VAL A O 1
ATOM 1827 N N . GLU A 1 228 ? -16.778 -9.802 35.725 1.00 97.00 228 GLU A N 1
ATOM 1828 C CA . GLU A 1 228 ? -17.006 -8.955 36.903 1.00 97.00 228 GLU A CA 1
ATOM 1829 C C . GLU A 1 228 ? -18.471 -8.509 37.005 1.00 97.00 228 GLU A C 1
ATOM 1831 O O . GLU A 1 228 ? -19.100 -8.654 38.054 1.00 97.00 228 GLU A O 1
ATOM 1836 N N . LYS A 1 229 ? -19.068 -8.064 35.891 1.00 97.75 229 LYS A N 1
ATOM 1837 C CA . LYS A 1 229 ? -20.491 -7.705 35.839 1.00 97.75 229 LYS A CA 1
ATOM 1838 C C . LYS A 1 229 ? -21.391 -8.878 36.229 1.00 97.75 229 LYS A C 1
ATOM 1840 O O . LYS A 1 229 ? -22.347 -8.690 36.975 1.00 97.75 229 LYS A O 1
ATOM 1845 N N . SER A 1 230 ? -21.085 -10.083 35.751 1.00 96.88 230 SER A N 1
ATOM 1846 C CA . SER A 1 230 ? -21.858 -11.285 36.087 1.00 96.88 230 SER A CA 1
ATOM 1847 C C . SER A 1 230 ? -21.766 -11.624 37.580 1.00 96.88 230 SER A C 1
ATOM 1849 O O . SER A 1 230 ? -22.769 -11.998 38.185 1.00 96.88 230 SER A O 1
ATOM 1851 N N . GLN A 1 231 ? -20.596 -11.429 38.197 1.00 97.00 231 GLN A N 1
ATOM 1852 C CA . GLN A 1 231 ? -20.416 -11.599 39.642 1.00 97.00 231 GLN A CA 1
ATOM 1853 C C . GLN A 1 231 ? -21.196 -10.556 40.451 1.00 97.00 231 GLN A C 1
ATOM 1855 O O . GLN A 1 231 ? -21.830 -10.913 41.442 1.00 97.00 231 GLN A O 1
ATOM 1860 N N . LEU A 1 232 ? -21.182 -9.286 40.032 1.00 97.62 232 LEU A N 1
ATOM 1861 C CA . LEU A 1 232 ? -21.943 -8.222 40.695 1.00 97.62 232 LEU A CA 1
ATOM 1862 C C . LEU A 1 232 ? -23.452 -8.476 40.637 1.00 97.62 232 LEU A C 1
ATOM 1864 O O . LEU A 1 232 ? -24.119 -8.322 41.653 1.00 97.62 232 LEU A O 1
ATOM 1868 N N . VAL A 1 233 ? -23.972 -8.943 39.498 1.00 96.62 233 VAL A N 1
ATOM 1869 C CA . VAL A 1 233 ? -25.387 -9.337 39.366 1.00 96.62 233 VAL A CA 1
ATOM 1870 C C . VAL A 1 233 ? -25.734 -10.507 40.294 1.00 96.62 233 VAL A C 1
ATOM 1872 O O . VAL A 1 233 ? -26.839 -10.553 40.829 1.00 96.62 233 VAL A O 1
ATOM 1875 N N . GLY A 1 234 ? -24.811 -11.452 40.505 1.00 95.88 234 GLY A N 1
ATOM 1876 C CA . GLY A 1 234 ? -24.977 -12.510 41.507 1.00 95.88 234 GLY A CA 1
ATOM 1877 C C . GLY A 1 234 ? -25.114 -11.937 42.919 1.00 95.88 234 GLY A C 1
ATOM 1878 O O . GLY A 1 234 ? -26.125 -12.163 43.574 1.00 95.88 234 GLY A O 1
ATOM 1879 N N . ARG A 1 235 ? -24.155 -11.098 43.332 1.00 96.56 235 ARG A N 1
ATOM 1880 C CA . ARG A 1 235 ? -24.168 -10.440 44.653 1.00 96.56 235 ARG A CA 1
ATOM 1881 C C . ARG A 1 235 ? -25.409 -9.572 44.874 1.00 96.56 235 ARG A C 1
ATOM 1883 O O . ARG A 1 235 ? -25.921 -9.512 45.985 1.00 96.56 235 ARG A O 1
ATOM 1890 N N . GLU A 1 236 ? -25.893 -8.893 43.837 1.00 96.94 236 GLU A N 1
ATOM 1891 C CA . GLU A 1 236 ? -27.112 -8.079 43.904 1.00 96.94 236 GLU A CA 1
ATOM 1892 C C . GLU A 1 236 ? -28.351 -8.930 44.219 1.00 96.94 236 GLU A C 1
ATOM 1894 O O . GLU A 1 236 ? -29.184 -8.520 45.027 1.00 96.94 236 GLU A O 1
ATOM 1899 N N . LYS A 1 237 ? -28.459 -10.129 43.630 1.00 97.25 237 LYS A N 1
ATOM 1900 C CA . LYS A 1 237 ? -29.554 -11.064 43.927 1.00 97.25 237 LYS A CA 1
ATOM 1901 C C . LYS A 1 237 ? -29.499 -11.556 45.368 1.00 97.25 237 LYS A C 1
ATOM 1903 O O . LYS A 1 237 ? -30.525 -11.511 46.041 1.00 97.25 237 LYS A O 1
ATOM 1908 N N . ASP A 1 238 ? -28.315 -11.945 45.837 1.00 97.75 238 ASP A N 1
ATOM 1909 C CA . ASP A 1 238 ? -28.117 -12.424 47.209 1.00 97.75 238 ASP A CA 1
ATOM 1910 C C . ASP A 1 238 ? -28.517 -11.343 48.232 1.00 97.75 238 ASP A C 1
ATOM 1912 O O . ASP A 1 238 ? -29.257 -11.611 49.178 1.00 97.75 238 ASP A O 1
ATOM 1916 N N . LEU A 1 239 ? -28.113 -10.086 47.999 1.00 97.44 239 LEU A N 1
ATOM 1917 C CA . LEU A 1 239 ? -28.489 -8.947 48.847 1.00 97.44 239 LEU A CA 1
ATOM 1918 C C . LEU A 1 239 ? -29.993 -8.650 48.812 1.00 97.44 239 LEU A C 1
ATOM 1920 O O . LEU A 1 239 ? -30.581 -8.280 49.830 1.00 97.44 239 LEU A O 1
ATOM 1924 N N . MET A 1 240 ? -30.631 -8.784 47.649 1.00 95.81 240 MET A N 1
ATOM 1925 C CA . MET A 1 240 ? -32.074 -8.581 47.511 1.00 95.81 240 MET A CA 1
ATOM 1926 C C . MET A 1 240 ? -32.865 -9.643 48.287 1.00 95.81 240 MET A C 1
ATOM 1928 O O . MET A 1 240 ? -33.854 -9.312 48.946 1.00 95.81 240 MET A O 1
ATOM 1932 N N . GLU A 1 241 ? -32.407 -10.895 48.255 1.00 97.00 241 GLU A N 1
ATOM 1933 C CA . GLU A 1 241 ? -32.974 -11.997 49.033 1.00 97.00 241 GLU A CA 1
ATOM 1934 C C . GLU A 1 241 ? -32.775 -11.787 50.541 1.00 97.00 241 GLU A C 1
ATOM 1936 O O . GLU A 1 241 ? -33.737 -11.882 51.309 1.00 97.00 241 GLU A O 1
ATOM 1941 N N . GLU A 1 242 ? -31.564 -11.417 50.974 1.00 96.31 242 GLU A N 1
ATOM 1942 C CA . GLU A 1 242 ? -31.269 -11.106 52.377 1.00 96.31 242 GLU A CA 1
ATOM 1943 C C . GLU A 1 242 ? -32.153 -9.965 52.903 1.00 96.31 242 GLU A C 1
ATOM 1945 O O . GLU A 1 242 ? -32.757 -10.083 53.972 1.00 96.31 242 GLU A O 1
ATOM 1950 N N . ASN A 1 243 ? -32.309 -8.888 52.128 1.00 97.38 243 ASN A N 1
ATOM 1951 C CA . ASN A 1 243 ? -33.150 -7.750 52.498 1.00 97.38 243 ASN A CA 1
ATOM 1952 C C . ASN A 1 243 ? -34.639 -8.137 52.591 1.00 97.38 243 ASN A C 1
ATOM 1954 O O . ASN A 1 243 ? -35.336 -7.738 53.526 1.00 97.38 243 ASN A O 1
ATOM 1958 N N . SER A 1 244 ? -35.129 -8.974 51.669 1.00 97.25 244 SER A N 1
ATOM 1959 C CA . SER A 1 244 ? -36.491 -9.519 51.744 1.00 97.25 244 SER A CA 1
ATOM 1960 C C . SER A 1 244 ? -36.689 -10.360 53.012 1.00 97.25 244 SER A C 1
ATOM 1962 O O . SER A 1 244 ? -37.677 -10.183 53.728 1.00 97.25 244 SER A O 1
ATOM 1964 N N . ASN A 1 245 ? -35.719 -11.213 53.352 1.00 97.06 245 ASN A N 1
ATOM 1965 C CA . ASN A 1 245 ? -35.747 -12.016 54.574 1.00 97.06 245 ASN A CA 1
ATOM 1966 C C . ASN A 1 245 ? -35.751 -11.138 55.836 1.00 97.06 245 ASN A C 1
ATOM 1968 O O . ASN A 1 245 ? -36.566 -11.360 56.733 1.00 97.06 245 ASN A O 1
ATOM 1972 N N . LEU A 1 246 ? -34.907 -10.104 55.904 1.00 97.25 246 LEU A N 1
ATOM 1973 C CA . LEU A 1 246 ? -34.899 -9.150 57.020 1.00 97.25 246 LEU A CA 1
ATOM 1974 C C . LEU A 1 246 ? -36.244 -8.429 57.167 1.00 97.25 246 LEU A C 1
ATOM 1976 O O . LEU A 1 246 ? -36.762 -8.319 58.278 1.00 97.25 246 LEU A O 1
ATOM 1980 N N . LYS A 1 247 ? -36.856 -8.012 56.054 1.00 96.56 247 LYS A N 1
ATOM 1981 C CA . LYS A 1 247 ? -38.180 -7.377 56.058 1.00 96.56 247 LYS A CA 1
ATOM 1982 C C . LYS A 1 247 ? -39.266 -8.299 56.619 1.00 96.56 247 LYS A C 1
ATOM 1984 O O . LYS A 1 247 ? -40.097 -7.848 57.403 1.00 96.56 247 LYS A O 1
ATOM 1989 N N . THR A 1 248 ? -39.251 -9.585 56.260 1.00 95.56 248 THR A N 1
ATOM 1990 C CA . THR A 1 248 ? -40.207 -10.556 56.823 1.00 95.56 248 THR A CA 1
ATOM 1991 C C . THR A 1 248 ? -40.001 -10.773 58.322 1.00 95.56 248 THR A C 1
ATOM 1993 O O . THR A 1 248 ? -40.981 -10.789 59.061 1.00 95.56 248 THR A O 1
ATOM 1996 N N . LYS A 1 249 ? -38.747 -10.862 58.792 1.00 96.19 249 LYS A N 1
ATOM 1997 C CA . LYS A 1 249 ? -38.432 -10.993 60.225 1.00 96.19 249 LYS A CA 1
ATOM 1998 C C . LYS A 1 249 ? -38.941 -9.798 61.031 1.00 96.19 249 LYS A C 1
ATOM 2000 O O . LYS A 1 249 ? -39.596 -10.003 62.047 1.00 96.19 249 LYS A O 1
ATOM 2005 N N . LEU A 1 250 ? -38.706 -8.577 60.543 1.00 95.56 250 LEU A N 1
ATOM 2006 C CA . LEU A 1 250 ? -39.195 -7.351 61.183 1.00 95.56 250 LEU A CA 1
ATOM 2007 C C . LEU A 1 250 ? -40.725 -7.318 61.277 1.00 95.56 250 LEU A C 1
ATOM 2009 O O . LEU A 1 250 ? -41.254 -6.968 62.325 1.00 95.56 250 LEU A O 1
ATOM 2013 N N . SER A 1 251 ? -41.435 -7.733 60.222 1.00 95.00 251 SER A N 1
ATOM 2014 C CA . SER A 1 251 ? -42.904 -7.794 60.240 1.00 95.00 251 SER A CA 1
ATOM 2015 C C . SER A 1 251 ? -43.433 -8.771 61.295 1.00 95.00 251 SER A C 1
ATOM 2017 O O . SER A 1 251 ? -44.411 -8.469 61.970 1.00 95.00 251 SER A O 1
ATOM 2019 N N . ILE A 1 252 ? -42.784 -9.929 61.459 1.00 95.25 252 ILE A N 1
ATOM 2020 C CA . ILE A 1 252 ? -43.164 -10.926 62.472 1.00 95.25 252 ILE A CA 1
ATOM 2021 C C . ILE A 1 252 ? -42.933 -10.377 63.887 1.00 95.25 252 ILE A C 1
ATOM 2023 O O . ILE A 1 252 ? -43.783 -10.553 64.760 1.00 95.25 252 ILE A O 1
ATOM 2027 N N . GLU A 1 253 ? -41.799 -9.708 64.124 1.00 95.19 253 GLU A N 1
ATOM 2028 C CA . GLU A 1 253 ? -41.515 -9.065 65.414 1.00 95.19 253 GLU A CA 1
ATOM 2029 C C . GLU A 1 253 ? -42.501 -7.927 65.722 1.00 95.19 253 GLU A C 1
ATOM 2031 O O . GLU A 1 253 ? -42.962 -7.806 66.857 1.00 95.19 253 GLU A O 1
ATOM 2036 N N . GLU A 1 254 ? -42.876 -7.123 64.723 1.00 95.19 254 GLU A N 1
ATOM 2037 C CA . GLU A 1 254 ? -43.859 -6.045 64.873 1.00 95.19 254 GLU A CA 1
ATOM 2038 C C . GLU A 1 254 ? -45.251 -6.587 65.235 1.00 95.19 254 GLU A C 1
ATOM 2040 O O . GLU A 1 254 ? -45.878 -6.090 66.175 1.00 95.19 254 GLU A O 1
ATOM 2045 N N . ASP A 1 255 ? -45.704 -7.657 64.574 1.00 95.00 255 ASP A N 1
ATOM 2046 C CA . ASP A 1 255 ? -46.969 -8.327 64.898 1.00 95.00 255 ASP A CA 1
ATOM 2047 C C . ASP A 1 255 ? -46.949 -8.957 66.303 1.00 95.00 255 ASP A C 1
ATOM 2049 O O . ASP A 1 255 ? -47.933 -8.863 67.045 1.00 95.00 255 ASP A O 1
ATOM 2053 N N . ALA A 1 256 ? -45.822 -9.551 66.714 1.00 94.75 256 ALA A N 1
ATOM 2054 C CA . ALA A 1 256 ? -45.654 -10.093 68.062 1.00 94.75 256 ALA A CA 1
ATOM 2055 C C . ALA A 1 256 ? -45.719 -8.989 69.130 1.00 94.75 256 ALA A C 1
ATOM 2057 O O . ALA A 1 256 ? -46.433 -9.129 70.128 1.00 94.75 256 ALA A O 1
ATOM 2058 N N . HIS A 1 257 ? -45.028 -7.865 68.910 1.00 95.81 257 HIS A N 1
ATOM 2059 C CA . HIS A 1 257 ? -45.105 -6.701 69.791 1.00 95.81 257 HIS A CA 1
ATOM 2060 C C . HIS A 1 257 ? -46.517 -6.121 69.848 1.00 95.81 257 HIS A C 1
ATOM 2062 O O . HIS A 1 257 ? -46.999 -5.803 70.935 1.00 95.81 257 HIS A O 1
ATOM 2068 N N . LYS A 1 258 ? -47.211 -6.033 68.710 1.00 96.31 258 LYS A N 1
ATOM 2069 C CA . LYS A 1 258 ? -48.600 -5.572 68.652 1.00 96.31 258 LYS A CA 1
ATOM 2070 C C . LYS A 1 258 ? -49.522 -6.445 69.504 1.00 96.31 258 LYS A C 1
ATOM 2072 O O . LYS A 1 258 ? -50.308 -5.910 70.279 1.00 96.31 258 LYS A O 1
ATOM 2077 N N . LEU A 1 259 ? -49.371 -7.768 69.435 1.00 96.06 259 LEU A N 1
ATOM 2078 C CA . LEU A 1 259 ? -50.147 -8.714 70.243 1.00 96.06 259 LEU A CA 1
ATOM 2079 C C . LEU A 1 259 ? -49.902 -8.506 71.750 1.00 96.06 259 LEU A C 1
ATOM 2081 O O . LEU A 1 259 ? -50.848 -8.491 72.539 1.00 96.06 259 LEU A O 1
ATOM 2085 N N . VAL A 1 260 ? -48.647 -8.279 72.155 1.00 96.12 260 VAL A N 1
ATOM 2086 C CA . VAL A 1 260 ? -48.296 -7.952 73.550 1.00 96.12 260 VAL A CA 1
ATOM 2087 C C . VAL A 1 260 ? -48.914 -6.622 73.987 1.00 96.12 260 VAL A C 1
ATOM 2089 O O . VAL A 1 260 ? -49.480 -6.546 75.076 1.00 96.12 260 VAL A O 1
ATOM 2092 N N . VAL A 1 261 ? -48.847 -5.587 73.146 1.00 96.00 261 VAL A N 1
ATOM 2093 C CA . VAL A 1 261 ? -49.448 -4.274 73.426 1.00 96.00 261 VAL A CA 1
ATOM 2094 C C . VAL A 1 261 ? -50.964 -4.382 73.577 1.00 96.00 261 VAL A C 1
ATOM 2096 O O . VAL A 1 261 ? -51.511 -3.842 74.536 1.00 96.00 261 VAL A O 1
ATOM 2099 N N . ASP A 1 262 ? -51.644 -5.105 72.684 1.00 96.38 262 ASP A N 1
ATOM 2100 C CA . ASP A 1 262 ? -53.093 -5.316 72.755 1.00 96.38 262 ASP A CA 1
ATOM 2101 C C . ASP A 1 262 ? -53.486 -6.077 74.031 1.00 96.38 262 ASP A C 1
ATOM 2103 O O . ASP A 1 262 ? -54.459 -5.709 74.696 1.00 96.38 262 ASP A O 1
ATOM 2107 N N . LYS A 1 263 ? -52.690 -7.078 74.434 1.00 96.75 263 LYS A N 1
ATOM 2108 C CA . LYS A 1 263 ? -52.880 -7.806 75.696 1.00 96.75 263 LYS A CA 1
ATOM 2109 C C . LYS A 1 263 ? -52.722 -6.895 76.918 1.00 96.75 263 LYS A C 1
ATOM 2111 O O . LYS A 1 263 ? -53.611 -6.869 77.764 1.00 96.75 263 LYS A O 1
ATOM 2116 N N . LEU A 1 264 ? -51.635 -6.123 76.992 1.00 96.94 264 LEU A N 1
ATOM 2117 C CA . LEU A 1 264 ? -51.399 -5.171 78.087 1.00 96.94 264 LEU A CA 1
ATOM 2118 C C . LEU A 1 264 ? -52.494 -4.102 78.153 1.00 96.94 264 LEU A C 1
ATOM 2120 O O . LEU A 1 264 ? -52.930 -3.713 79.232 1.00 96.94 264 LEU A O 1
ATOM 2124 N N . LYS A 1 265 ? -52.971 -3.634 76.997 1.00 97.69 265 LYS A N 1
ATOM 2125 C CA . LYS A 1 265 ? -54.063 -2.664 76.913 1.00 97.69 265 LYS A CA 1
ATOM 2126 C C . LYS A 1 265 ? -55.377 -3.231 77.455 1.00 97.69 265 LYS A C 1
ATOM 2128 O O . LYS A 1 265 ? -56.095 -2.505 78.139 1.00 97.69 265 LYS A O 1
ATOM 2133 N N . ALA A 1 266 ? -55.684 -4.498 77.171 1.00 96.50 266 ALA A N 1
ATOM 2134 C CA . ALA A 1 266 ? -56.849 -5.178 77.732 1.00 96.50 266 ALA A CA 1
ATOM 2135 C C . ALA A 1 266 ? -56.737 -5.336 79.260 1.00 96.50 266 ALA A C 1
ATOM 2137 O O . ALA A 1 266 ? -57.681 -5.003 79.972 1.00 96.50 266 ALA A O 1
ATOM 2138 N N . GLU A 1 267 ? -55.569 -5.751 79.758 1.00 96.69 267 GLU A N 1
ATOM 2139 C CA . GLU A 1 267 ? -55.290 -5.918 81.193 1.00 96.69 267 GLU A CA 1
ATOM 2140 C C . GLU A 1 267 ? -55.393 -4.590 81.967 1.00 96.69 267 GLU A C 1
ATOM 2142 O O . GLU A 1 267 ? -56.015 -4.529 83.026 1.00 96.69 267 GLU A O 1
ATOM 2147 N N . ILE A 1 268 ? -54.870 -3.489 81.410 1.00 97.12 268 ILE A N 1
ATOM 2148 C CA . ILE A 1 268 ? -55.029 -2.143 81.990 1.00 97.12 268 ILE A CA 1
ATOM 2149 C C . ILE A 1 268 ? -56.511 -1.773 82.131 1.00 97.12 268 ILE A C 1
ATOM 2151 O O . ILE A 1 268 ? -56.900 -1.182 83.141 1.00 97.12 268 ILE A O 1
ATOM 2155 N N . GLU A 1 269 ? -57.341 -2.102 81.140 1.00 96.81 269 GLU A N 1
ATOM 2156 C CA . GLU A 1 269 ? -58.748 -1.698 81.142 1.00 96.81 269 GLU A CA 1
A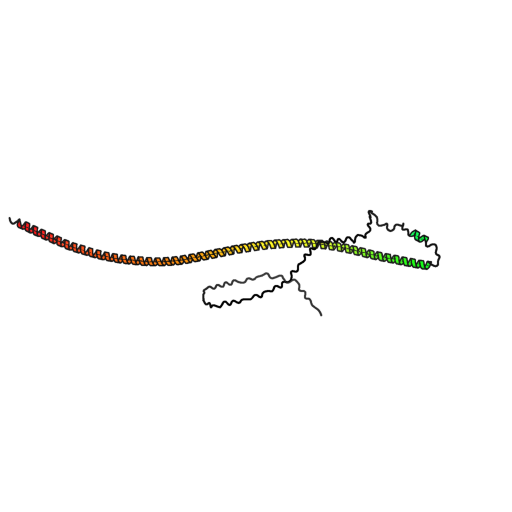TOM 2157 C C . GLU A 1 269 ? -59.622 -2.582 82.045 1.00 96.81 269 GLU A C 1
ATOM 2159 O O . GLU A 1 269 ? -60.562 -2.074 82.663 1.00 96.81 269 GLU A O 1
ATOM 2164 N N . GLU A 1 270 ? -59.248 -3.850 82.234 1.00 96.50 270 GLU A N 1
ATOM 2165 C CA . GLU A 1 270 ? -59.779 -4.722 83.290 1.00 96.50 270 GLU A CA 1
ATOM 2166 C C . GLU A 1 270 ? -59.435 -4.177 84.687 1.00 96.50 270 GLU A C 1
ATOM 2168 O O . GLU A 1 270 ? -60.341 -3.894 85.480 1.00 96.50 270 GLU A O 1
ATOM 2173 N N . LEU A 1 271 ? -58.149 -3.904 84.954 1.00 96.38 271 LEU A N 1
ATOM 2174 C CA . LEU A 1 271 ? -57.674 -3.343 86.227 1.00 96.38 271 LEU A CA 1
ATOM 2175 C C . LEU A 1 271 ? -58.341 -2.003 86.557 1.00 96.38 271 LEU A C 1
ATOM 2177 O O . LEU A 1 271 ? -58.668 -1.720 87.710 1.00 96.38 271 LEU A O 1
ATOM 2181 N N . LYS A 1 272 ? -58.583 -1.157 85.554 1.00 96.00 272 LYS A N 1
ATOM 2182 C CA . LYS A 1 272 ? -59.302 0.112 85.725 1.00 96.00 272 LYS A CA 1
ATOM 2183 C C . LYS A 1 272 ? -60.764 -0.104 86.130 1.00 96.00 272 LYS A C 1
ATOM 2185 O O . LYS A 1 272 ? -61.289 0.663 86.944 1.00 96.00 272 LYS A O 1
ATOM 2190 N N . GLY A 1 273 ? -61.414 -1.139 85.596 1.00 94.12 273 GLY A N 1
ATOM 2191 C CA . GLY A 1 273 ? -62.749 -1.576 86.007 1.00 94.12 273 GLY A CA 1
ATOM 2192 C C . GLY A 1 273 ? -62.784 -2.058 87.460 1.00 94.12 273 GLY A C 1
ATOM 2193 O O . GLY A 1 273 ? -63.608 -1.580 88.245 1.00 94.12 273 GLY A O 1
ATOM 2194 N N . GLU A 1 274 ? -61.852 -2.934 87.840 1.00 94.50 274 GLU A N 1
ATOM 2195 C CA . GLU A 1 274 ? -61.712 -3.441 89.212 1.00 94.50 274 GLU A CA 1
ATOM 2196 C C . GLU A 1 274 ? -61.422 -2.326 90.220 1.00 94.50 274 GLU A C 1
ATOM 2198 O O . GLU A 1 274 ? -62.083 -2.229 91.256 1.00 94.50 274 GLU A O 1
ATOM 2203 N N . ASN A 1 275 ? -60.486 -1.430 89.904 1.00 95.38 275 ASN A N 1
ATOM 2204 C CA . ASN A 1 275 ? -60.115 -0.320 90.778 1.00 95.38 275 ASN A CA 1
ATOM 2205 C C . ASN A 1 275 ? -61.306 0.629 91.008 1.00 95.38 275 ASN A C 1
ATOM 2207 O O . ASN A 1 275 ? -61.548 1.081 92.127 1.00 95.38 275 ASN A O 1
ATOM 2211 N N . LYS A 1 276 ? -62.138 0.862 89.981 1.00 94.81 276 LYS A N 1
ATOM 2212 C CA . LYS A 1 276 ? -63.389 1.629 90.115 1.00 94.81 276 LYS A CA 1
ATOM 2213 C C . LYS A 1 276 ? -64.388 0.950 91.061 1.00 94.81 276 LYS A C 1
ATOM 2215 O O . LYS A 1 276 ? -65.045 1.639 91.845 1.00 94.81 276 LYS A O 1
ATOM 2220 N N . LEU A 1 277 ? -64.504 -0.380 91.010 1.00 93.50 277 LEU A N 1
ATOM 2221 C CA . LEU A 1 277 ? -65.341 -1.153 91.936 1.00 93.50 277 LEU A CA 1
ATOM 2222 C C . LEU A 1 277 ? -64.805 -1.086 93.370 1.00 93.50 277 LEU A C 1
ATOM 2224 O O . LEU A 1 277 ? -65.586 -0.840 94.288 1.00 93.50 277 LEU A O 1
ATOM 2228 N N . GLN A 1 278 ? -63.491 -1.233 93.562 1.00 93.25 278 GLN A N 1
ATOM 2229 C CA . GLN A 1 278 ? -62.848 -1.103 94.873 1.00 93.25 278 GLN A CA 1
ATOM 2230 C C . GLN A 1 278 ? -63.038 0.298 95.463 1.00 93.25 278 GLN A C 1
ATOM 2232 O O . GLN A 1 278 ? -63.434 0.420 96.622 1.00 93.25 278 GLN A O 1
ATOM 2237 N N . TYR A 1 279 ? -62.844 1.354 94.665 1.00 93.94 279 TYR A N 1
ATOM 2238 C CA . TYR A 1 279 ? -63.104 2.734 95.084 1.00 93.94 279 TYR A CA 1
ATOM 2239 C C . TYR A 1 279 ? -64.556 2.936 95.522 1.00 93.94 279 TYR A C 1
ATOM 2241 O O . TYR A 1 279 ? -64.805 3.542 96.563 1.00 93.94 279 TYR A O 1
ATOM 2249 N N . LYS A 1 280 ? -65.521 2.405 94.759 1.00 94.69 280 LYS A N 1
ATOM 2250 C CA . LYS A 1 280 ? -66.945 2.480 95.108 1.00 94.69 280 LYS A CA 1
ATOM 2251 C C . LYS A 1 280 ? -67.247 1.728 96.404 1.00 94.69 280 LYS A C 1
ATOM 2253 O O . LYS A 1 280 ? -67.882 2.289 97.289 1.00 94.69 280 LYS A O 1
ATOM 2258 N N . ALA A 1 281 ? -66.746 0.502 96.547 1.00 92.00 281 ALA A N 1
ATOM 2259 C CA . ALA A 1 281 ? -66.916 -0.293 97.760 1.00 92.00 281 ALA A CA 1
ATOM 2260 C C . ALA A 1 281 ? -66.294 0.394 98.990 1.00 92.00 281 ALA A C 1
ATOM 2262 O O . ALA A 1 281 ? -66.903 0.420 100.059 1.00 92.00 281 ALA A O 1
ATOM 2263 N N . GLY A 1 282 ? -65.108 0.992 98.839 1.00 93.62 282 GLY A N 1
ATOM 2264 C CA . GLY A 1 282 ? -64.455 1.787 99.879 1.00 93.62 282 GLY A CA 1
ATOM 2265 C C . GLY A 1 282 ? -65.256 3.036 100.257 1.00 93.62 282 GLY A C 1
ATOM 2266 O O . GLY A 1 282 ? -65.451 3.299 101.444 1.00 93.62 282 GLY A O 1
ATOM 2267 N N . TYR A 1 283 ? -65.776 3.764 99.265 1.00 95.06 283 TYR A N 1
ATOM 2268 C CA . TYR A 1 283 ? -66.637 4.930 99.472 1.00 95.06 283 TYR A CA 1
ATOM 2269 C C . TYR A 1 283 ? -67.946 4.564 100.181 1.00 95.06 283 TYR A C 1
ATOM 2271 O O . TYR A 1 283 ? -68.291 5.187 101.182 1.00 95.06 283 TYR A O 1
ATOM 2279 N N . ASP A 1 284 ? -68.648 3.529 99.713 1.00 92.94 284 ASP A N 1
ATOM 2280 C CA . ASP A 1 284 ? -69.896 3.050 100.315 1.00 92.94 284 ASP A CA 1
ATOM 2281 C C . ASP A 1 284 ? -69.663 2.597 101.764 1.00 92.94 284 ASP A C 1
ATOM 2283 O O . ASP A 1 284 ? -70.428 2.958 102.659 1.00 92.94 284 ASP A O 1
ATOM 2287 N N . LYS A 1 285 ? -68.551 1.899 102.032 1.00 94.50 285 LYS A N 1
ATOM 2288 C CA . LYS A 1 285 ? -68.147 1.501 103.388 1.00 94.50 285 LYS A CA 1
ATOM 2289 C C . LYS A 1 285 ? -67.879 2.707 104.294 1.00 94.50 285 LYS A C 1
ATOM 2291 O O . LYS A 1 285 ? -68.379 2.736 105.419 1.00 94.50 285 LYS A O 1
ATOM 2296 N N . ALA A 1 286 ? -67.126 3.703 103.821 1.00 92.56 286 ALA A N 1
ATOM 2297 C CA . ALA A 1 286 ? -66.863 4.933 104.571 1.00 92.56 286 ALA A CA 1
ATOM 2298 C C . ALA A 1 286 ? -68.160 5.715 104.840 1.00 92.56 286 ALA A C 1
ATOM 2300 O O . ALA A 1 286 ? -68.412 6.144 105.966 1.00 92.56 286 ALA A O 1
ATOM 2301 N N . ARG A 1 287 ? -69.034 5.826 103.833 1.00 93.00 287 ARG A N 1
ATOM 2302 C CA . ARG A 1 287 ? -70.359 6.444 103.949 1.00 93.00 287 ARG A CA 1
ATOM 2303 C C . ARG A 1 287 ? -71.218 5.743 105.004 1.00 93.00 287 ARG A C 1
ATOM 2305 O O . ARG A 1 287 ? -71.810 6.422 105.841 1.00 93.00 287 ARG A O 1
ATOM 2312 N N . SER A 1 288 ? -71.265 4.409 105.006 1.00 90.44 288 SER A N 1
ATOM 2313 C CA . SER A 1 288 ? -71.972 3.632 106.031 1.00 90.44 288 SER A CA 1
ATOM 2314 C C . SER A 1 288 ? -71.411 3.875 107.432 1.00 90.44 288 SER A C 1
ATOM 2316 O O . SER A 1 288 ? -72.189 4.049 108.366 1.00 90.44 288 SER A O 1
ATOM 2318 N N . GLN A 1 289 ? -70.086 3.942 107.596 1.00 91.12 289 GLN A N 1
ATOM 2319 C CA . GLN A 1 289 ? -69.474 4.263 108.891 1.00 91.12 289 GLN A CA 1
ATOM 2320 C C . GLN A 1 289 ? -69.866 5.664 109.384 1.00 91.12 289 GLN A C 1
ATOM 2322 O O . GLN A 1 289 ? -70.274 5.803 110.534 1.00 91.12 289 GLN A O 1
ATOM 2327 N N . VAL A 1 290 ? -69.824 6.688 108.523 1.00 89.38 290 VAL A N 1
ATOM 2328 C CA . VAL A 1 290 ? -70.258 8.057 108.870 1.00 89.38 290 VAL A CA 1
ATOM 2329 C C . VAL A 1 290 ? -71.739 8.097 109.265 1.00 89.38 290 VAL A C 1
ATOM 2331 O O . VAL A 1 290 ? -72.109 8.767 110.232 1.00 89.38 290 VAL A O 1
ATOM 2334 N N . LEU A 1 291 ? -72.594 7.348 108.563 1.00 87.88 291 LEU A N 1
ATOM 2335 C CA . LEU A 1 291 ? -74.017 7.243 108.892 1.00 87.88 291 LEU A CA 1
ATOM 2336 C C . LEU A 1 291 ? -74.239 6.610 110.280 1.00 87.88 291 LEU A C 1
ATOM 2338 O O . LEU A 1 291 ? -75.078 7.074 111.050 1.00 87.88 291 LEU A O 1
ATOM 2342 N N . ILE A 1 292 ? -73.454 5.587 110.635 1.00 84.19 292 ILE A N 1
ATOM 2343 C CA . ILE A 1 292 ? -73.487 4.955 111.966 1.00 84.19 292 ILE A CA 1
ATOM 2344 C C . ILE A 1 292 ? -73.021 5.936 113.057 1.00 84.19 292 ILE A C 1
ATOM 2346 O O . ILE A 1 292 ? -73.627 5.999 114.125 1.00 84.19 292 ILE A O 1
ATOM 2350 N N . PHE A 1 293 ? -71.969 6.721 112.808 1.00 84.75 293 PHE A N 1
ATOM 2351 C CA . PHE A 1 293 ? -71.489 7.724 113.770 1.00 84.75 293 PHE A CA 1
ATOM 2352 C C . PHE A 1 293 ? -72.509 8.844 114.009 1.00 84.75 293 PHE A C 1
ATOM 2354 O O . PHE A 1 293 ? -72.754 9.215 115.153 1.00 84.75 293 PHE A O 1
ATOM 2361 N N . THR A 1 294 ? -73.132 9.359 112.948 1.00 83.25 294 THR A N 1
ATOM 2362 C CA . THR A 1 294 ? -74.135 10.436 113.045 1.00 83.25 294 THR A CA 1
ATOM 2363 C C . THR A 1 294 ? -75.431 9.975 113.710 1.00 83.25 294 THR A C 1
ATOM 2365 O O . THR A 1 294 ? -75.989 10.704 114.522 1.00 83.25 294 THR A O 1
ATOM 2368 N N . THR A 1 295 ? -75.886 8.748 113.443 1.00 80.00 295 THR A N 1
ATOM 2369 C CA . THR A 1 295 ? -77.059 8.176 114.132 1.00 80.00 295 THR A CA 1
ATOM 2370 C C . THR A 1 295 ? -76.814 7.914 115.618 1.00 80.00 295 THR A C 1
ATOM 2372 O O . THR A 1 295 ? -77.739 8.081 116.403 1.00 80.00 295 THR A O 1
ATOM 2375 N N . ARG A 1 296 ? -75.584 7.574 116.033 1.00 73.56 296 ARG A N 1
ATOM 2376 C CA . ARG A 1 296 ? -75.220 7.457 117.460 1.00 73.56 296 ARG A CA 1
ATOM 2377 C C . ARG A 1 296 ? -75.122 8.798 118.196 1.00 73.56 296 ARG A C 1
ATOM 2379 O O . ARG A 1 296 ? -75.254 8.796 119.409 1.00 73.56 296 ARG A O 1
ATOM 2386 N N . LEU A 1 297 ? -74.897 9.909 117.491 1.00 70.94 297 LEU A N 1
ATOM 2387 C CA . LEU A 1 297 ? -74.809 11.257 118.074 1.00 70.94 297 LEU A CA 1
ATOM 2388 C C . LEU A 1 297 ? -76.174 11.949 118.260 1.00 70.94 297 LEU A C 1
ATOM 2390 O O . LEU A 1 297 ? -76.246 12.916 119.001 1.00 70.94 297 LEU A O 1
ATOM 2394 N N . ASN A 1 298 ? -77.243 11.465 117.616 1.00 59.69 298 ASN A N 1
ATOM 2395 C CA . ASN A 1 298 ? -78.602 12.028 117.711 1.00 59.69 298 ASN A CA 1
ATOM 2396 C C . ASN A 1 298 ? -79.494 11.317 118.759 1.00 59.69 298 ASN A C 1
ATOM 2398 O O . ASN A 1 298 ? -80.719 11.398 118.673 1.00 59.69 298 ASN A O 1
ATOM 2402 N N . VAL A 1 299 ? -78.903 10.559 119.689 1.00 55.44 299 VAL A N 1
ATOM 2403 C CA . VAL A 1 299 ? -79.615 9.795 120.740 1.00 55.44 299 VAL A CA 1
ATOM 2404 C C . VAL A 1 299 ? -79.338 10.349 122.152 1.00 55.44 299 VAL A C 1
ATOM 2406 O O . VAL A 1 299 ? -79.834 9.794 123.126 1.00 55.44 299 VAL A O 1
ATOM 2409 N N . ASP A 1 300 ? -78.653 11.489 122.256 1.00 46.94 300 ASP A N 1
ATOM 2410 C CA . ASP A 1 300 ? -78.545 12.309 123.474 1.00 46.94 300 ASP A CA 1
ATOM 2411 C C . ASP A 1 300 ? -79.174 13.694 123.234 1.00 46.94 300 ASP A C 1
ATOM 2413 O O . ASP A 1 300 ? -79.675 14.297 124.212 1.00 46.94 300 ASP A O 1
#

Organism: Trifolium pratense (NCBI:txid57577)

Secondary structure (DSSP, 8-state):
---------S------------------------------------------------------------------GGGSTTS------S---TTGGG-TT-TTHHHHHTTSSS--SSSHHHHHHHHHHHHHHHHHHHHHHHHHHHHHHHHHHHHHHHHHHHHHHHHHHHHHHHHHHHHHHHHHHHHHHHHHHHHHHHHHHHHHHHHHHHHHHHHHHHHHHHHHHHHHHHHHHHHHHHHHHHHHHHHHHHHHHHHHHHHHHHHHHHHHHHHHHHHHHHHHHHHHHHHHHHHHHHHHHT--

Foldseek 3Di:
DDDDDDDDDPDPDDDDDDDDDDDDDDDDDDDDDDDDDDDDDDDDPPPPPDPPPPPPCDDPPPPPPPPPDPPPPPPVPPVPPPDPPPPPPDPDDPPCPVPVPPPPPVVVVPPPPPDDDPCVVVVVVVVVVVVVVVVVVVVVVVVVVVVVVVVVVVVVVVVVVVVVVVVVVVVVVVVVVVVVVVVVVVVVVVVVVVVVVVVVVVVVVVVVVVVVVVVVVVVVVVVVVVVVVVVVVVVVVVVVVVVVVVVVVVVVVVVVVVVVVVVVVVVVVVVVVVVVVVVVVVVVVVVVVVVVVVVVVVPD

Sequence (300 aa):
MSLLVKEVSAKELLDFHGKNKMVNLIRKSSQEAPSNNSPNTLLMNAERKRPRLEVSSSPLVQIVGNNQPNSSEGRDEMWTSFVPKINGSGDGDATSIWDDHFPLRELIDKHFIQKEKVEELDLERVLQTSLAESVRSNFRLRVLAGKFRDMEKKNKTYVAEISELQKKLSENEKNYAGEVNELEKKKKKKKKKKKKKMSEYGKNMAEMTSLKDELNKLKKSLEESSVEKSQLVGREKDLMEENSNLKTKLSIEEDAHKLVVDKLKAEIEELKGENKLQYKAGYDKARSQVLIFTTRLNVD